Protein AF-A0A2M7XWS8-F1 (afdb_monomer)

Structure (mmCIF, N/CA/C/O backbone):
data_AF-A0A2M7XWS8-F1
#
_entry.id   AF-A0A2M7XWS8-F1
#
loop_
_atom_site.group_PDB
_atom_site.id
_atom_site.type_symbol
_atom_site.label_atom_id
_atom_site.label_alt_id
_atom_site.label_comp_id
_atom_site.label_asym_id
_atom_site.label_entity_id
_atom_site.label_seq_id
_atom_site.pdbx_PDB_ins_code
_atom_site.Cartn_x
_atom_site.Cartn_y
_atom_site.Cartn_z
_atom_site.occupancy
_atom_site.B_iso_or_equiv
_atom_site.auth_seq_id
_atom_site.auth_comp_id
_atom_site.auth_asym_id
_atom_site.auth_atom_id
_atom_site.pdbx_PDB_model_num
ATOM 1 N N . MET A 1 1 ? 3.647 1.485 -34.302 1.00 58.91 1 MET A N 1
ATOM 2 C CA . MET A 1 1 ? 2.354 0.771 -34.188 1.00 58.91 1 MET A CA 1
ATOM 3 C C . MET A 1 1 ? 2.331 -0.517 -35.013 1.00 58.91 1 MET A C 1
ATOM 5 O O . MET A 1 1 ? 1.977 -1.537 -34.442 1.00 58.91 1 MET A O 1
ATOM 9 N N . SER A 1 2 ? 2.734 -0.499 -36.296 1.00 68.50 2 SER A N 1
ATOM 10 C CA . SER A 1 2 ? 2.722 -1.684 -37.182 1.00 68.50 2 SER A CA 1
ATOM 11 C C . SER A 1 2 ? 3.516 -2.867 -36.623 1.00 68.50 2 SER A C 1
ATOM 13 O O . SER A 1 2 ? 2.930 -3.906 -36.372 1.00 68.50 2 SER A O 1
ATOM 15 N N . ILE A 1 3 ? 4.789 -2.663 -36.269 1.00 72.75 3 ILE A N 1
ATOM 16 C CA . ILE A 1 3 ? 5.678 -3.735 -35.779 1.00 72.75 3 ILE A CA 1
ATOM 17 C C . ILE A 1 3 ? 5.127 -4.429 -34.519 1.00 72.75 3 ILE A C 1
ATOM 19 O O . ILE A 1 3 ? 5.153 -5.647 -34.427 1.00 72.75 3 ILE A O 1
ATOM 23 N N . PHE A 1 4 ? 4.576 -3.673 -33.560 1.00 73.50 4 PHE A N 1
ATOM 24 C CA . PHE A 1 4 ? 4.000 -4.261 -32.343 1.00 73.50 4 PHE A CA 1
ATOM 25 C C . PHE A 1 4 ? 2.752 -5.098 -32.635 1.00 73.50 4 PHE A C 1
ATOM 27 O O . PHE A 1 4 ? 2.580 -6.152 -32.035 1.00 73.50 4 PHE A O 1
ATOM 34 N N . LEU A 1 5 ? 1.874 -4.630 -33.527 1.00 76.25 5 LEU A N 1
ATOM 35 C CA . LEU A 1 5 ? 0.687 -5.388 -33.921 1.00 76.25 5 LEU A CA 1
ATOM 36 C C . LEU A 1 5 ? 1.081 -6.645 -34.704 1.00 76.25 5 LEU A C 1
ATOM 38 O O . LEU A 1 5 ? 0.531 -7.713 -34.444 1.00 76.25 5 LEU A O 1
ATOM 42 N N . ASP A 1 6 ? 2.074 -6.530 -35.582 1.00 77.00 6 ASP A N 1
ATOM 43 C CA . ASP A 1 6 ? 2.619 -7.654 -36.339 1.00 77.00 6 ASP A CA 1
ATOM 44 C C . ASP A 1 6 ? 3.229 -8.705 -35.398 1.00 77.00 6 ASP A C 1
ATOM 46 O O . ASP A 1 6 ? 2.930 -9.890 -35.530 1.00 77.00 6 ASP A O 1
ATOM 50 N N . ASP A 1 7 ? 4.003 -8.285 -34.391 1.00 77.62 7 ASP A N 1
ATOM 51 C CA . ASP A 1 7 ? 4.572 -9.178 -33.377 1.00 77.62 7 ASP A CA 1
ATOM 52 C C . ASP A 1 7 ? 3.497 -9.764 -32.448 1.00 77.62 7 ASP A C 1
ATOM 54 O O . ASP A 1 7 ? 3.556 -10.951 -32.114 1.00 77.62 7 ASP A O 1
ATOM 58 N N . LEU A 1 8 ? 2.488 -8.972 -32.063 1.00 77.56 8 LEU A N 1
ATOM 59 C CA . LEU A 1 8 ? 1.379 -9.404 -31.209 1.00 77.56 8 LEU A CA 1
ATOM 60 C C . LEU A 1 8 ? 0.596 -10.540 -31.863 1.00 77.56 8 LEU A C 1
ATOM 62 O O . LEU A 1 8 ? 0.303 -11.514 -31.179 1.00 77.56 8 LEU A O 1
ATOM 66 N N . PHE A 1 9 ? 0.292 -10.438 -33.159 1.00 80.12 9 PHE A N 1
ATOM 67 C CA . PHE A 1 9 ? -0.414 -11.471 -33.926 1.00 80.12 9 PHE A CA 1
ATOM 68 C C . PHE A 1 9 ? 0.523 -12.467 -34.618 1.00 80.12 9 PHE A C 1
ATOM 70 O O . PHE A 1 9 ? 0.061 -13.349 -35.345 1.00 80.12 9 PHE A O 1
ATOM 77 N N . SER A 1 10 ? 1.835 -12.365 -34.390 1.00 78.12 10 SER A N 1
ATOM 78 C CA . SER A 1 10 ? 2.789 -13.292 -34.982 1.00 78.12 10 SER A CA 1
ATOM 79 C C . SER A 1 10 ? 2.623 -14.695 -34.396 1.00 78.12 10 SER A C 1
ATOM 81 O O . SER A 1 10 ? 2.538 -14.894 -33.182 1.00 78.12 10 SER A O 1
ATOM 83 N N . ASN A 1 11 ? 2.678 -15.698 -35.272 1.00 72.06 11 ASN A N 1
ATOM 84 C CA . ASN A 1 11 ? 2.790 -17.105 -34.879 1.00 72.06 11 ASN A CA 1
ATOM 85 C C . ASN A 1 11 ? 4.250 -17.515 -34.604 1.00 72.06 11 ASN A C 1
ATOM 87 O O . ASN A 1 11 ? 4.555 -18.705 -34.541 1.00 72.06 11 ASN A O 1
ATOM 91 N N . LYS A 1 12 ? 5.177 -16.550 -34.482 1.00 66.12 12 LYS A N 1
ATOM 92 C CA . LYS A 1 12 ? 6.593 -16.825 -34.217 1.00 66.12 12 LYS A CA 1
ATOM 93 C C . LYS A 1 12 ? 6.749 -17.322 -32.781 1.00 66.12 12 LYS A C 1
ATOM 95 O O . LYS A 1 12 ? 6.804 -16.542 -31.834 1.00 66.12 12 LYS A O 1
ATOM 100 N N . GLN A 1 13 ? 6.833 -18.638 -32.632 1.00 60.00 13 GLN A N 1
ATOM 101 C CA . GLN A 1 13 ? 7.360 -19.281 -31.438 1.00 60.00 13 GLN A CA 1
ATOM 102 C C . GLN A 1 13 ? 8.750 -19.801 -31.760 1.00 60.00 13 GLN A C 1
ATOM 104 O O . GLN A 1 13 ? 8.897 -20.762 -32.512 1.00 60.00 13 GLN A O 1
ATOM 109 N N . ASP A 1 14 ? 9.769 -19.172 -31.187 1.00 60.19 14 ASP A N 1
ATOM 110 C CA . ASP A 1 14 ? 11.074 -19.806 -31.128 1.00 60.19 14 ASP A CA 1
ATOM 111 C C . ASP A 1 14 ? 11.076 -20.708 -29.885 1.00 60.19 14 ASP A C 1
ATOM 113 O O . ASP A 1 14 ? 11.032 -20.228 -28.752 1.00 60.19 14 ASP A O 1
ATOM 117 N N . ASN A 1 15 ? 11.036 -22.030 -30.084 1.00 56.19 15 ASN A N 1
ATOM 118 C CA . ASN A 1 15 ? 11.034 -23.018 -28.991 1.00 56.19 15 ASN A CA 1
ATOM 119 C C . ASN A 1 15 ? 12.403 -23.145 -28.306 1.00 56.19 15 ASN A C 1
ATOM 121 O O . ASN A 1 15 ? 12.572 -23.948 -27.382 1.00 56.19 15 ASN A O 1
ATOM 125 N N . ASN A 1 16 ? 13.382 -22.360 -28.754 1.00 60.38 16 ASN A N 1
ATOM 126 C CA . ASN A 1 16 ? 14.692 -22.270 -28.148 1.00 60.38 16 ASN A CA 1
ATOM 127 C C . ASN A 1 16 ? 14.566 -21.692 -26.737 1.00 60.38 16 ASN A C 1
ATOM 129 O O . ASN A 1 16 ? 14.449 -20.485 -26.526 1.00 60.38 16 ASN A O 1
ATOM 133 N N . LYS A 1 17 ? 14.610 -22.583 -25.742 1.00 59.81 17 LYS A N 1
ATOM 134 C CA . LYS A 1 17 ? 14.828 -22.194 -24.352 1.00 59.81 17 LYS A CA 1
ATOM 135 C C . LYS A 1 17 ? 16.220 -21.587 -24.261 1.00 59.81 17 LYS A C 1
ATOM 137 O O . LYS A 1 17 ? 17.220 -22.298 -24.247 1.00 59.81 17 LYS A O 1
ATOM 142 N N . ILE A 1 18 ? 16.279 -20.265 -24.205 1.00 65.88 18 ILE A N 1
ATOM 143 C CA . ILE A 1 18 ? 17.510 -19.569 -23.864 1.00 65.88 18 ILE A CA 1
ATOM 144 C C . ILE A 1 18 ? 17.719 -19.810 -22.370 1.00 65.88 18 ILE A C 1
ATOM 146 O O . ILE A 1 18 ? 16.944 -19.317 -21.549 1.00 65.88 18 ILE A O 1
ATOM 150 N N . ASN A 1 19 ? 18.739 -20.595 -22.015 1.00 56.56 19 ASN A N 1
ATOM 151 C CA . ASN A 1 19 ? 19.192 -20.702 -20.632 1.00 56.56 19 ASN A CA 1
ATOM 152 C C . ASN A 1 19 ? 19.779 -19.349 -20.223 1.00 56.56 19 ASN A C 1
ATOM 154 O O . ASN A 1 19 ? 20.973 -19.096 -20.364 1.00 56.56 19 ASN A O 1
ATOM 158 N N . PHE A 1 20 ? 18.921 -18.458 -19.736 1.00 56.28 20 PHE A N 1
ATOM 159 C CA . PHE A 1 20 ? 19.375 -17.321 -18.962 1.00 56.28 20 PHE A CA 1
ATOM 160 C C . PHE A 1 20 ? 19.862 -17.861 -17.621 1.00 56.28 20 PHE A C 1
ATOM 162 O O . PHE A 1 20 ? 19.106 -18.502 -16.893 1.00 56.28 20 PHE A O 1
ATOM 169 N N . ASN A 1 21 ? 21.133 -17.629 -17.306 1.00 51.34 21 ASN A N 1
ATOM 170 C CA . ASN A 1 21 ? 21.695 -17.993 -16.014 1.00 51.34 21 ASN A CA 1
ATOM 171 C C . ASN A 1 21 ? 21.191 -16.970 -14.974 1.00 51.34 21 ASN A C 1
ATOM 173 O O . ASN A 1 21 ? 21.806 -15.925 -14.769 1.00 51.34 21 ASN A O 1
ATOM 177 N N . ILE A 1 22 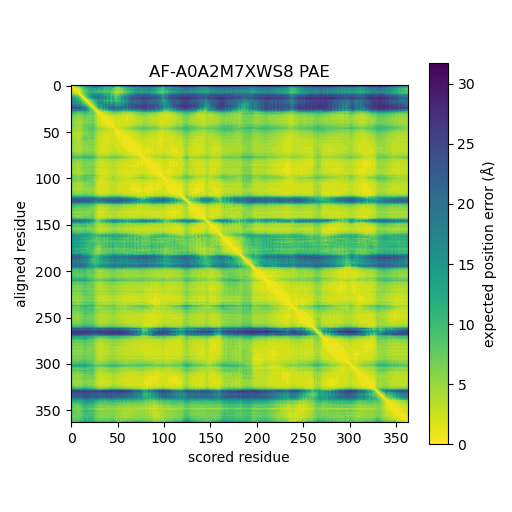? 19.998 -17.204 -14.411 1.00 56.47 22 ILE A N 1
ATOM 178 C CA . ILE A 1 22 ? 19.321 -16.285 -13.466 1.00 56.47 22 ILE A CA 1
ATOM 179 C C . ILE A 1 22 ? 19.790 -16.529 -12.020 1.00 56.47 22 ILE A C 1
ATOM 181 O O . ILE A 1 22 ? 19.449 -15.752 -11.128 1.00 56.47 22 ILE A O 1
ATOM 185 N N . ASP A 1 23 ? 20.628 -17.544 -11.789 1.00 49.91 23 ASP A N 1
ATOM 186 C CA . ASP A 1 23 ? 21.082 -18.016 -10.470 1.00 49.91 23 ASP A CA 1
ATOM 187 C C . ASP A 1 23 ? 21.679 -16.916 -9.569 1.00 49.91 23 ASP A C 1
ATOM 189 O O . ASP A 1 23 ? 21.706 -17.057 -8.348 1.00 49.91 23 ASP A O 1
ATOM 193 N N . HIS A 1 24 ? 22.090 -15.782 -10.145 1.00 49.69 24 HIS A N 1
ATOM 194 C CA . HIS A 1 24 ? 22.703 -14.661 -9.428 1.00 49.69 24 HIS A CA 1
ATOM 195 C C . HIS A 1 24 ? 21.865 -13.372 -9.368 1.00 49.69 24 HIS A C 1
ATOM 197 O O . HIS A 1 24 ? 22.284 -12.415 -8.715 1.00 49.69 24 HIS A O 1
ATOM 203 N N . LEU A 1 25 ? 20.708 -13.298 -10.040 1.00 49.09 25 LEU A N 1
ATOM 204 C CA . LEU A 1 25 ? 20.054 -12.005 -10.296 1.00 49.09 25 LEU A CA 1
ATOM 205 C C . LEU A 1 25 ? 19.005 -11.59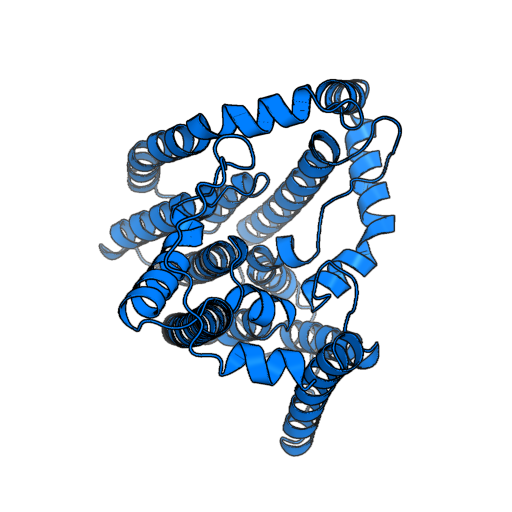7 -9.258 1.00 49.09 25 LEU A C 1
ATOM 207 O O . LEU A 1 25 ? 18.871 -10.400 -9.019 1.00 49.09 25 LEU A O 1
ATOM 211 N N . CYS A 1 26 ? 18.270 -12.529 -8.640 1.00 53.56 26 CYS A N 1
ATOM 212 C CA . CYS A 1 26 ? 17.332 -12.227 -7.547 1.00 53.56 26 CYS A CA 1
ATOM 213 C C . CYS A 1 26 ? 16.687 -13.499 -6.979 1.00 53.56 26 CYS A C 1
ATOM 215 O O . CYS A 1 26 ? 16.170 -14.323 -7.730 1.00 53.56 26 CYS A O 1
ATOM 217 N N . SER A 1 27 ? 16.565 -13.599 -5.651 1.00 61.44 27 SER A N 1
ATOM 218 C CA . SER A 1 27 ? 15.664 -14.591 -5.043 1.00 61.44 27 SER A CA 1
ATOM 219 C C . SER A 1 27 ? 14.197 -14.249 -5.383 1.00 61.44 27 SER A C 1
ATOM 221 O O . SER A 1 27 ? 13.730 -13.147 -5.095 1.00 61.44 27 SER A O 1
ATOM 223 N N . PHE A 1 28 ? 13.438 -15.133 -6.033 1.00 65.00 28 PHE A N 1
ATOM 224 C CA . PHE A 1 28 ? 12.015 -14.881 -6.308 1.00 65.00 28 PHE A CA 1
ATOM 225 C C . PHE A 1 28 ? 11.146 -15.490 -5.196 1.00 65.00 28 PHE A C 1
ATOM 227 O O . PHE A 1 28 ? 11.243 -16.694 -4.950 1.00 65.00 28 PHE A O 1
ATOM 234 N N . PRO A 1 29 ? 10.272 -14.717 -4.516 1.00 75.75 29 PRO A N 1
ATOM 235 C CA . PRO A 1 29 ? 9.332 -15.293 -3.561 1.00 75.75 29 PRO A CA 1
ATOM 236 C C . PRO A 1 29 ? 8.320 -16.156 -4.310 1.00 75.75 29 PRO A C 1
ATOM 238 O O . PRO A 1 29 ? 7.399 -15.637 -4.941 1.00 75.75 29 PRO A O 1
ATOM 241 N N . ILE A 1 30 ? 8.477 -17.476 -4.209 1.00 80.69 30 ILE A N 1
ATOM 242 C CA . ILE A 1 30 ? 7.625 -18.465 -4.887 1.00 80.69 30 ILE A CA 1
ATOM 243 C C . ILE A 1 30 ? 6.143 -18.168 -4.631 1.00 80.69 30 ILE A C 1
ATOM 245 O O . ILE A 1 30 ? 5.347 -18.126 -5.564 1.00 80.69 30 ILE A O 1
ATOM 249 N N . VAL A 1 31 ? 5.786 -17.867 -3.377 1.00 82.75 31 VAL A N 1
ATOM 250 C CA . VAL A 1 31 ? 4.407 -17.555 -2.963 1.00 82.75 31 VAL A CA 1
ATOM 251 C C . VAL A 1 31 ? 3.816 -16.391 -3.762 1.00 82.75 31 VAL A C 1
ATOM 253 O O . VAL A 1 31 ? 2.649 -16.442 -4.142 1.00 82.75 31 VAL A O 1
ATOM 256 N N . SER A 1 32 ? 4.604 -15.350 -4.043 1.00 86.88 32 SER A N 1
ATOM 257 C CA . SER A 1 32 ? 4.097 -14.137 -4.689 1.00 86.88 32 SER A CA 1
ATOM 258 C C . SER A 1 32 ? 3.973 -14.246 -6.207 1.00 86.88 32 SER A C 1
ATOM 260 O O . SER A 1 32 ? 3.270 -13.427 -6.796 1.00 86.88 32 SER A O 1
ATOM 262 N N . TYR A 1 33 ? 4.649 -15.225 -6.817 1.00 88.81 33 TYR A N 1
ATOM 263 C CA . TYR A 1 33 ? 4.640 -15.466 -8.263 1.00 88.81 33 TYR A CA 1
ATOM 264 C C . TYR A 1 33 ? 3.843 -16.709 -8.676 1.00 88.81 33 TYR A C 1
ATOM 266 O O . TYR A 1 33 ? 3.663 -16.941 -9.868 1.00 88.81 33 TYR A O 1
ATOM 274 N N . LEU A 1 34 ? 3.352 -17.512 -7.726 1.00 90.12 34 LEU A N 1
ATOM 275 C CA . LEU A 1 34 ? 2.661 -18.770 -8.020 1.00 90.12 34 LEU A CA 1
ATOM 276 C C . LEU A 1 34 ? 1.421 -18.584 -8.920 1.00 90.12 34 LEU A C 1
ATOM 278 O O . LEU A 1 34 ? 1.317 -19.310 -9.912 1.00 90.12 34 LEU A O 1
ATOM 282 N N . PRO A 1 35 ? 0.509 -17.618 -8.677 1.00 92.31 35 PRO A N 1
ATOM 283 C CA . PRO A 1 35 ? -0.640 -17.428 -9.567 1.00 92.31 35 PRO A CA 1
ATOM 284 C C . PRO A 1 35 ? -0.242 -16.937 -10.969 1.00 92.31 35 PRO A C 1
ATOM 286 O O . PRO A 1 35 ? -0.838 -17.348 -11.962 1.00 92.31 35 PRO A O 1
ATOM 289 N N . GLN A 1 36 ? 0.799 -16.109 -11.066 1.00 91.94 36 GLN A N 1
ATOM 290 C CA . GLN A 1 36 ? 1.351 -15.636 -12.333 1.00 91.94 36 GLN A CA 1
ATOM 291 C C . GLN A 1 36 ? 2.011 -16.781 -13.111 1.00 91.94 36 GLN A C 1
ATOM 293 O O . GLN A 1 36 ? 1.829 -16.888 -14.321 1.00 91.94 36 GLN A O 1
ATOM 298 N N . ALA A 1 37 ? 2.747 -17.658 -12.423 1.00 91.38 37 ALA A N 1
ATOM 299 C CA . ALA A 1 37 ? 3.361 -18.841 -13.013 1.00 91.38 37 ALA A CA 1
ATOM 300 C C . ALA A 1 37 ? 2.296 -19.788 -13.575 1.00 91.38 37 ALA A C 1
ATOM 302 O O . ALA A 1 37 ? 2.450 -20.275 -14.689 1.00 91.38 37 ALA A O 1
ATOM 303 N N . PHE A 1 38 ? 1.182 -19.977 -12.858 1.00 92.88 38 PHE A N 1
ATOM 304 C CA . PHE A 1 38 ? 0.034 -20.730 -13.368 1.00 92.88 38 PHE A CA 1
ATOM 305 C C . PHE A 1 38 ? -0.559 -20.102 -14.640 1.00 92.88 38 PHE A C 1
ATOM 307 O O . PHE A 1 38 ? -0.861 -20.804 -15.601 1.00 92.88 38 PHE A O 1
ATOM 314 N N . ALA A 1 39 ? -0.689 -18.774 -14.696 1.00 93.44 39 ALA A N 1
ATOM 315 C CA . ALA A 1 39 ? -1.157 -18.112 -15.913 1.00 93.44 39 ALA A CA 1
ATOM 316 C C . ALA A 1 39 ? -0.201 -18.344 -17.099 1.00 93.44 39 ALA A C 1
ATOM 318 O O . ALA A 1 39 ? -0.644 -18.604 -18.217 1.00 93.44 39 ALA A O 1
ATOM 319 N N . LEU A 1 40 ? 1.112 -18.305 -16.854 1.00 91.81 40 LEU A N 1
ATOM 320 C CA . LEU A 1 40 ? 2.127 -18.551 -17.880 1.00 91.81 40 LEU A CA 1
ATOM 321 C C . LEU A 1 40 ? 2.172 -20.014 -18.337 1.00 91.81 40 LEU A C 1
ATOM 323 O O . LEU A 1 40 ? 2.399 -20.259 -19.520 1.00 91.81 40 LEU A O 1
ATOM 327 N N . THR A 1 41 ? 1.926 -20.988 -17.456 1.00 91.38 41 THR A N 1
ATOM 328 C CA . THR A 1 41 ? 1.834 -22.398 -17.867 1.00 91.38 41 THR A CA 1
ATOM 329 C C . THR A 1 41 ? 0.598 -22.657 -18.725 1.00 91.38 41 THR A C 1
ATOM 331 O O . THR A 1 41 ? 0.679 -23.376 -19.715 1.00 91.38 41 THR A O 1
ATOM 334 N N . VAL A 1 42 ? -0.540 -22.031 -18.415 1.00 93.12 42 VAL A N 1
ATOM 335 C CA . VAL A 1 42 ? -1.738 -22.106 -19.271 1.00 93.12 42 VAL A CA 1
ATOM 336 C C . VAL A 1 42 ? -1.479 -21.463 -20.640 1.00 93.12 42 VAL A C 1
ATOM 338 O O . VAL A 1 42 ? -1.854 -22.029 -21.672 1.00 93.12 42 VAL A O 1
ATOM 341 N N . ALA A 1 43 ? -0.797 -20.314 -20.668 1.00 91.12 43 ALA A N 1
ATOM 342 C CA . ALA A 1 43 ? -0.420 -19.641 -21.910 1.00 91.12 43 ALA A CA 1
ATOM 343 C C . ALA A 1 43 ? 0.540 -20.486 -22.765 1.00 91.12 43 ALA A C 1
ATOM 345 O O . ALA A 1 43 ? 0.372 -20.561 -23.984 1.00 91.12 43 ALA A O 1
ATOM 346 N N . SER A 1 44 ? 1.505 -21.165 -22.133 1.00 87.00 44 SER A N 1
ATOM 347 C CA . SER A 1 44 ? 2.473 -22.009 -22.837 1.00 87.00 44 SER A CA 1
ATOM 348 C C . SER A 1 44 ? 1.837 -23.274 -23.418 1.00 87.00 44 SER A C 1
ATOM 350 O O . SER A 1 44 ? 2.117 -23.613 -24.566 1.00 87.00 44 SER A O 1
ATOM 352 N N . ILE A 1 45 ? 0.916 -23.921 -22.690 1.00 90.62 45 ILE A N 1
ATOM 353 C CA . ILE A 1 45 ? 0.116 -25.050 -23.203 1.00 90.62 45 ILE A CA 1
ATOM 354 C C . ILE A 1 45 ? -0.720 -24.614 -24.413 1.00 90.62 45 ILE A C 1
ATOM 356 O O . ILE A 1 45 ? -0.814 -25.341 -25.400 1.00 90.62 45 ILE A O 1
ATOM 360 N N . SER A 1 46 ? -1.273 -23.400 -24.364 1.00 88.75 46 SER A N 1
ATOM 361 C CA . SER A 1 46 ? -2.067 -22.812 -25.452 1.00 88.75 46 SER A CA 1
ATOM 362 C C . SER A 1 46 ? -1.222 -22.310 -26.631 1.00 88.75 46 SER A C 1
ATOM 364 O O . SER A 1 46 ? -1.774 -21.762 -27.580 1.00 88.75 46 SER A O 1
ATOM 366 N N . LYS A 1 47 ? 0.108 -22.485 -26.581 1.00 86.56 47 LYS A N 1
ATOM 367 C CA . LYS A 1 47 ? 1.067 -22.041 -27.603 1.00 86.56 47 LYS A CA 1
ATOM 368 C C . LYS A 1 47 ? 0.935 -20.556 -27.972 1.00 86.56 47 LYS A C 1
ATOM 370 O O . LYS A 1 47 ? 1.109 -20.174 -29.127 1.00 86.56 47 LYS A O 1
ATOM 375 N N . LEU A 1 48 ? 0.655 -19.706 -26.985 1.00 86.88 48 LEU A N 1
ATOM 376 C CA . LEU A 1 48 ? 0.676 -18.260 -27.189 1.00 86.88 48 LEU A CA 1
ATOM 377 C C . LEU A 1 48 ? 2.119 -17.780 -27.410 1.00 86.88 48 LEU A C 1
ATOM 379 O O . LEU A 1 48 ? 3.067 -18.335 -26.846 1.00 86.88 48 LEU A O 1
ATOM 383 N N . ASN A 1 49 ? 2.305 -16.735 -28.220 1.00 86.81 49 ASN A N 1
ATOM 384 C CA . ASN A 1 49 ? 3.607 -16.072 -28.325 1.00 86.81 49 ASN A CA 1
ATOM 385 C C . ASN A 1 49 ? 3.952 -15.344 -26.996 1.00 86.81 49 ASN A C 1
ATOM 387 O O . ASN A 1 49 ? 3.073 -15.161 -26.140 1.00 86.81 49 ASN A O 1
ATOM 391 N N . PRO A 1 50 ? 5.214 -14.936 -26.762 1.00 85.81 50 PRO A N 1
ATOM 392 C CA . PRO A 1 50 ? 5.617 -14.326 -25.489 1.00 85.81 50 PRO A CA 1
ATOM 393 C C . PRO A 1 50 ? 4.842 -13.048 -25.127 1.00 85.81 50 PRO A C 1
ATOM 395 O O . PRO A 1 50 ? 4.501 -12.839 -23.961 1.00 85.81 50 PRO A O 1
ATOM 398 N N . ILE A 1 51 ? 4.512 -12.216 -26.121 1.00 88.00 51 ILE A N 1
ATOM 399 C CA . ILE A 1 51 ? 3.775 -10.960 -25.923 1.00 88.00 51 ILE A CA 1
ATOM 400 C C . ILE A 1 51 ? 2.335 -11.260 -25.488 1.00 88.00 51 ILE A C 1
ATOM 402 O O . ILE A 1 51 ? 1.874 -10.747 -24.467 1.00 88.00 51 ILE A O 1
ATOM 406 N N . MET A 1 52 ? 1.639 -12.145 -26.204 1.00 89.12 52 MET A N 1
ATOM 407 C CA . MET A 1 52 ? 0.301 -12.612 -25.840 1.00 89.12 52 MET A CA 1
ATOM 408 C C . MET A 1 52 ? 0.295 -13.286 -24.468 1.00 89.12 52 MET A C 1
ATOM 410 O O . MET A 1 52 ? -0.619 -13.047 -23.686 1.00 89.12 52 MET A O 1
ATOM 414 N N . SER A 1 53 ? 1.323 -14.073 -24.138 1.00 90.94 53 SER A N 1
ATOM 415 C CA . SER A 1 53 ? 1.457 -14.721 -22.825 1.00 90.94 53 SER A CA 1
ATOM 416 C C . SER A 1 53 ? 1.545 -13.699 -21.687 1.00 90.94 53 SER A C 1
ATOM 418 O O . SER A 1 53 ? 0.909 -13.870 -20.644 1.00 90.94 53 SER A O 1
ATOM 420 N N . LEU A 1 54 ? 2.273 -12.596 -21.900 1.00 90.44 54 LEU A N 1
ATOM 421 C CA . LEU A 1 54 ? 2.321 -11.476 -20.960 1.00 90.44 54 LEU A CA 1
ATOM 422 C C . LEU A 1 54 ? 0.946 -10.803 -20.816 1.00 90.44 54 LEU A C 1
ATOM 424 O O . LEU A 1 54 ? 0.447 -10.644 -19.703 1.00 90.44 54 LEU A O 1
ATOM 428 N N . TYR A 1 55 ? 0.279 -10.421 -21.904 1.00 91.50 55 TYR A N 1
ATOM 429 C CA . TYR A 1 55 ? -1.043 -9.789 -21.780 1.00 91.50 55 TYR A CA 1
ATOM 430 C C . TYR A 1 55 ? -2.090 -10.732 -21.175 1.00 91.50 55 TYR A C 1
ATOM 432 O O . TYR A 1 55 ? -2.872 -10.302 -20.324 1.00 91.50 55 TYR A O 1
ATOM 440 N N . PHE A 1 56 ? -2.053 -12.019 -21.528 1.00 93.44 56 PHE A N 1
ATOM 441 C CA . PHE A 1 56 ? -2.904 -13.052 -20.944 1.00 93.44 56 PHE A CA 1
ATOM 442 C C . PHE A 1 56 ? -2.718 -13.138 -19.431 1.00 93.44 56 PHE A C 1
ATOM 444 O O . PHE A 1 56 ? -3.698 -13.075 -18.693 1.00 93.44 56 PHE A O 1
ATOM 451 N N . GLY A 1 57 ? -1.476 -13.219 -18.946 1.00 94.38 57 GLY A N 1
ATOM 452 C CA . GLY A 1 57 ? -1.239 -13.286 -17.508 1.00 94.38 57 GLY A CA 1
ATOM 453 C C . GLY A 1 57 ? -1.668 -12.018 -16.770 1.00 94.38 57 GLY A C 1
ATOM 454 O O . GLY A 1 57 ? -2.265 -12.115 -15.701 1.00 94.38 57 GLY A O 1
ATOM 455 N N . ARG A 1 58 ? -1.480 -10.828 -17.355 1.00 94.38 58 ARG A N 1
ATOM 456 C CA . ARG A 1 58 ? -1.981 -9.568 -16.771 1.00 94.38 58 ARG A CA 1
ATOM 457 C C . ARG A 1 58 ? -3.508 -9.543 -16.670 1.00 94.38 58 ARG A C 1
ATOM 459 O O . ARG A 1 58 ? -4.047 -9.169 -15.627 1.00 94.38 58 ARG A O 1
ATOM 466 N N . LEU A 1 59 ? -4.203 -9.978 -17.724 1.00 94.81 59 LEU A N 1
ATOM 467 C CA . LEU A 1 59 ? -5.663 -10.104 -17.738 1.00 94.81 59 LEU A CA 1
ATOM 468 C C . LEU A 1 59 ? -6.147 -11.142 -16.721 1.00 94.81 59 LEU A C 1
ATOM 470 O O . LEU A 1 59 ? -7.055 -10.852 -15.943 1.00 94.81 59 LEU A O 1
ATOM 474 N N . PHE A 1 60 ? -5.509 -12.313 -16.675 1.00 95.81 60 PHE A N 1
ATOM 475 C CA . PHE A 1 60 ? -5.805 -13.364 -15.704 1.00 95.81 60 PHE A CA 1
ATOM 476 C C . PHE A 1 60 ? -5.690 -12.845 -14.268 1.00 95.81 60 PHE A C 1
ATOM 478 O O . PHE A 1 60 ? -6.620 -13.018 -13.481 1.00 95.81 60 PHE A O 1
ATOM 485 N N . MET A 1 61 ? -4.599 -12.148 -13.934 1.00 96.56 61 MET A N 1
ATOM 486 C CA . MET A 1 61 ? -4.405 -11.582 -12.595 1.00 96.56 61 MET A CA 1
ATOM 487 C C . MET A 1 61 ? -5.422 -10.478 -12.282 1.00 96.56 61 MET A C 1
ATOM 489 O O . MET A 1 61 ? -5.926 -10.417 -11.161 1.00 96.56 61 MET A O 1
ATOM 493 N N . GLY A 1 62 ? -5.804 -9.661 -13.269 1.00 95.88 62 GLY A N 1
ATOM 494 C CA . GLY A 1 62 ? -6.885 -8.683 -13.125 1.00 95.88 62 GLY A CA 1
ATOM 495 C C . GLY A 1 62 ? -8.239 -9.330 -12.804 1.00 95.88 62 GLY A C 1
ATOM 496 O O . GLY A 1 62 ? -8.917 -8.914 -11.863 1.00 95.88 62 GLY A O 1
ATOM 497 N N . ILE A 1 63 ? -8.611 -10.387 -13.533 1.00 96.56 63 ILE A N 1
ATOM 498 C CA . ILE A 1 63 ? -9.857 -11.143 -13.321 1.00 96.56 63 ILE A CA 1
ATOM 499 C C . ILE A 1 63 ? -9.839 -11.850 -11.960 1.00 96.56 63 ILE A C 1
ATOM 501 O O . ILE A 1 63 ? -10.802 -11.763 -11.193 1.00 96.56 63 ILE A O 1
ATOM 505 N N . LEU A 1 64 ? -8.730 -12.515 -11.631 1.00 96.56 64 LEU A N 1
ATOM 506 C CA . LEU A 1 64 ? -8.533 -13.176 -10.345 1.00 96.56 64 LEU A CA 1
ATOM 507 C C . LEU A 1 64 ? -8.643 -12.170 -9.195 1.00 96.56 64 LEU A C 1
ATOM 509 O O . LEU A 1 64 ? -9.360 -12.420 -8.226 1.00 96.56 64 LEU A O 1
ATOM 513 N N . GLY A 1 65 ? -8.000 -11.010 -9.330 1.00 97.00 65 GLY A N 1
ATOM 514 C CA . GLY A 1 65 ? -8.088 -9.904 -8.384 1.00 97.00 65 GLY A CA 1
ATOM 515 C C . GLY A 1 65 ? -9.513 -9.376 -8.215 1.00 97.00 65 GLY A C 1
ATOM 516 O O . GLY A 1 65 ? -9.952 -9.147 -7.090 1.00 97.00 65 GLY A O 1
ATOM 517 N N . TYR A 1 66 ? -10.277 -9.247 -9.299 1.00 96.88 66 TYR A N 1
ATOM 518 C CA . TYR A 1 66 ? -11.678 -8.830 -9.242 1.00 96.88 66 TYR A CA 1
ATOM 519 C C . TYR A 1 66 ? -12.554 -9.822 -8.457 1.00 96.88 66 TYR A C 1
ATOM 521 O O . TYR A 1 66 ? -13.246 -9.425 -7.515 1.00 96.88 66 TYR A O 1
ATOM 529 N N . PHE A 1 67 ? -12.492 -11.120 -8.775 1.00 97.94 67 PHE A N 1
ATOM 530 C CA . PHE A 1 67 ? -13.274 -12.137 -8.057 1.00 97.94 67 PHE A CA 1
ATOM 531 C C . PHE A 1 67 ? -12.841 -12.288 -6.595 1.00 97.94 67 PHE A C 1
ATOM 533 O O . PHE A 1 67 ? -13.688 -12.415 -5.705 1.00 97.94 67 PHE A O 1
ATOM 540 N N . TRP A 1 68 ? -11.536 -12.220 -6.326 1.00 97.69 68 TRP A N 1
ATOM 541 C CA . TRP A 1 68 ? -11.000 -12.197 -4.967 1.00 97.69 68 TRP A CA 1
ATOM 542 C C . TRP A 1 68 ? -11.518 -10.983 -4.174 1.00 97.69 68 TRP A C 1
ATOM 544 O O . TRP A 1 68 ? -11.971 -11.138 -3.035 1.00 97.69 68 TRP A O 1
ATOM 554 N N . PHE A 1 69 ? -11.549 -9.791 -4.776 1.00 98.25 69 PHE A N 1
ATOM 555 C CA . PHE A 1 69 ? -12.113 -8.600 -4.144 1.00 98.25 69 PHE A CA 1
ATOM 556 C C . PHE A 1 69 ? -13.609 -8.757 -3.858 1.00 98.25 69 PHE A C 1
ATOM 558 O O . PHE A 1 69 ? -14.041 -8.467 -2.743 1.00 98.25 69 PHE A O 1
ATOM 565 N N . LEU A 1 70 ? -14.401 -9.266 -4.809 1.00 97.94 70 LEU A N 1
ATOM 566 C CA . LEU A 1 70 ? -15.830 -9.528 -4.594 1.00 97.94 70 LEU A CA 1
ATOM 567 C C . LEU A 1 70 ? -16.065 -10.496 -3.429 1.00 97.94 70 LEU A C 1
ATOM 569 O O . LEU A 1 70 ? -16.968 -10.285 -2.612 1.00 97.94 70 LEU A O 1
ATOM 573 N N . TYR A 1 71 ? -15.230 -11.532 -3.315 1.00 97.81 71 TYR A N 1
ATOM 574 C CA . TYR A 1 71 ? -15.267 -12.456 -2.187 1.00 97.81 71 TYR A CA 1
ATOM 575 C C . TYR A 1 71 ? -15.031 -11.730 -0.852 1.00 97.81 71 TYR A C 1
ATOM 577 O O . TYR A 1 71 ? -15.838 -11.872 0.074 1.00 97.81 71 TYR A O 1
ATOM 585 N N . LEU A 1 72 ? -13.989 -10.895 -0.754 1.00 97.69 72 LEU A N 1
ATOM 586 C CA . LEU A 1 72 ? -13.729 -10.100 0.451 1.00 97.69 72 LEU A CA 1
ATOM 587 C C . LEU A 1 72 ? -14.846 -9.093 0.740 1.00 97.69 72 LEU A C 1
ATOM 589 O O . LEU A 1 72 ? -15.287 -8.972 1.882 1.00 97.69 72 LEU A O 1
ATOM 593 N N . TYR A 1 73 ? -15.359 -8.422 -0.288 1.00 96.44 73 TYR A N 1
ATOM 594 C CA . TYR A 1 73 ? -16.440 -7.448 -0.183 1.00 96.44 73 TYR A CA 1
ATOM 595 C C . TYR A 1 73 ? -17.750 -8.074 0.319 1.00 96.44 73 TYR A C 1
ATOM 597 O O . TYR A 1 73 ? -18.535 -7.426 1.020 1.00 96.44 73 TYR A O 1
ATOM 605 N N . LYS A 1 74 ? -17.997 -9.350 -0.002 1.00 95.75 74 LYS A N 1
ATOM 606 C CA . LYS A 1 74 ? -19.127 -10.121 0.537 1.00 95.75 74 LYS A CA 1
ATOM 607 C C . LYS A 1 74 ? -18.909 -10.523 1.998 1.00 95.75 74 LYS A C 1
ATOM 609 O O . LYS A 1 74 ? -19.872 -10.540 2.760 1.00 95.75 74 LYS A O 1
ATOM 614 N N . LYS A 1 75 ? -17.673 -10.859 2.385 1.00 92.62 75 LYS A N 1
ATOM 615 C CA . LYS A 1 75 ? -17.328 -11.331 3.739 1.00 92.62 75 LYS A CA 1
ATOM 616 C C . LYS A 1 75 ? -17.179 -10.208 4.763 1.00 92.62 75 LYS A C 1
ATOM 618 O O . LYS A 1 75 ? -17.485 -10.420 5.934 1.00 92.62 75 LYS A O 1
ATOM 623 N N . ILE A 1 76 ? -16.710 -9.036 4.346 1.00 92.00 76 ILE A N 1
ATOM 624 C CA . ILE A 1 76 ? -16.471 -7.915 5.250 1.00 92.00 76 ILE A CA 1
ATOM 625 C C . ILE A 1 76 ? -17.794 -7.325 5.759 1.00 92.00 76 ILE A C 1
ATOM 627 O O . ILE A 1 76 ? -18.787 -7.223 5.029 1.00 92.00 76 ILE A O 1
ATOM 631 N N . ALA A 1 77 ? -17.817 -6.904 7.025 1.00 87.69 77 ALA A N 1
ATOM 632 C CA . ALA A 1 77 ? -18.984 -6.237 7.589 1.00 87.69 77 ALA A CA 1
ATOM 633 C C . ALA A 1 77 ? -19.334 -4.979 6.773 1.00 87.69 77 ALA A C 1
ATOM 635 O O . ALA A 1 77 ? -18.440 -4.236 6.365 1.00 87.69 77 ALA A O 1
ATOM 636 N N . LYS A 1 78 ? -20.639 -4.710 6.584 1.00 86.38 78 LYS A N 1
ATOM 637 C CA . LYS A 1 78 ? -21.179 -3.569 5.800 1.00 86.38 78 LYS A CA 1
ATOM 638 C C . LYS A 1 78 ? -20.457 -2.248 6.099 1.00 86.38 78 LYS A C 1
ATOM 640 O O . LYS A 1 78 ? -20.147 -1.473 5.207 1.00 86.38 78 LYS A O 1
ATOM 645 N N . ASN A 1 79 ? -20.142 -2.085 7.369 1.00 83.06 79 ASN A N 1
ATOM 646 C CA . ASN A 1 79 ? -19.443 -0.986 8.004 1.00 83.06 79 ASN A CA 1
ATOM 647 C C . ASN A 1 79 ? -18.043 -0.674 7.453 1.00 83.06 79 ASN A C 1
ATOM 649 O O . ASN A 1 79 ? -17.661 0.487 7.442 1.00 83.06 79 ASN A O 1
ATOM 653 N N . PHE A 1 80 ? -17.298 -1.672 6.979 1.00 88.81 80 PHE A N 1
ATOM 654 C CA . PHE A 1 80 ? -15.929 -1.502 6.476 1.00 88.81 80 PHE A CA 1
ATOM 655 C C . PHE A 1 80 ? -15.836 -1.644 4.949 1.00 88.81 80 PHE A C 1
ATOM 657 O O . PHE A 1 80 ? -14.750 -1.534 4.382 1.00 88.81 80 PHE A O 1
ATOM 664 N N . LYS A 1 81 ? -16.968 -1.861 4.262 1.00 91.38 81 LYS A N 1
ATOM 665 C CA . LYS A 1 81 ? -17.015 -2.046 2.803 1.00 91.38 81 LYS A CA 1
ATOM 666 C C . LYS A 1 81 ? -16.445 -0.859 2.036 1.00 91.38 81 LYS A C 1
ATOM 668 O O . LYS A 1 81 ? -15.759 -1.074 1.046 1.00 91.38 81 LYS A O 1
ATOM 673 N N . LEU A 1 82 ? -16.704 0.368 2.495 1.00 90.75 82 LEU A N 1
ATOM 674 C CA . LEU A 1 82 ? -16.170 1.575 1.859 1.00 90.75 82 LEU A CA 1
ATOM 675 C C . LEU A 1 82 ? -14.651 1.686 2.005 1.00 90.75 82 LEU A C 1
ATOM 677 O O . LEU A 1 82 ? -13.997 2.075 1.048 1.00 90.75 82 LEU A O 1
ATOM 681 N N . ILE A 1 83 ? -14.091 1.288 3.154 1.00 93.88 83 ILE A N 1
ATOM 682 C CA . ILE A 1 83 ? -12.634 1.250 3.363 1.00 93.88 83 ILE A CA 1
ATOM 683 C C . ILE A 1 83 ? -12.000 0.305 2.343 1.00 93.88 83 ILE A C 1
ATOM 685 O O . ILE A 1 83 ? -11.090 0.689 1.613 1.00 93.88 83 ILE A O 1
ATOM 689 N N . LEU A 1 84 ? -12.530 -0.920 2.261 1.00 95.62 84 LEU A N 1
ATOM 690 C CA . LEU A 1 84 ? -12.031 -1.935 1.341 1.00 95.62 84 LEU A CA 1
ATOM 691 C C . LEU A 1 84 ? -12.183 -1.497 -0.125 1.00 95.62 84 LEU A C 1
ATOM 693 O O . LEU A 1 84 ? -11.248 -1.654 -0.905 1.00 95.62 84 LEU A O 1
ATOM 697 N N . LEU A 1 85 ? -13.338 -0.929 -0.488 1.00 95.56 85 LEU A N 1
ATOM 698 C CA . LEU A 1 85 ? -13.610 -0.435 -1.838 1.00 95.56 85 LEU A CA 1
ATOM 699 C C . LEU A 1 85 ? -12.657 0.697 -2.225 1.00 95.56 85 LEU A C 1
ATOM 701 O O . LEU A 1 85 ? -12.072 0.634 -3.298 1.00 95.56 85 LEU A O 1
ATOM 705 N N . PHE A 1 86 ? -12.472 1.693 -1.356 1.00 95.56 86 PHE A N 1
ATOM 706 C CA . PHE A 1 86 ? -11.577 2.817 -1.619 1.00 95.56 86 PHE A CA 1
ATOM 707 C C . PHE A 1 86 ? -10.140 2.344 -1.841 1.00 95.56 86 PHE A C 1
ATOM 709 O O . PHE A 1 86 ? -9.523 2.726 -2.828 1.00 95.56 86 PHE A O 1
ATOM 716 N N . THR A 1 87 ? -9.617 1.468 -0.975 1.00 97.38 87 THR A N 1
ATOM 717 C CA . THR A 1 87 ? -8.249 0.954 -1.130 1.00 97.38 87 THR A CA 1
ATOM 718 C C . THR A 1 87 ? -8.075 0.113 -2.397 1.00 97.38 87 THR A C 1
ATOM 720 O O . THR A 1 87 ? -7.051 0.241 -3.067 1.00 97.38 87 THR A O 1
ATOM 723 N N . PHE A 1 88 ? -9.053 -0.731 -2.744 1.00 97.12 88 PHE A N 1
ATOM 724 C CA . PHE A 1 88 ? -8.989 -1.560 -3.952 1.00 97.12 88 PHE A CA 1
ATOM 725 C C . PHE A 1 88 ? -9.122 -0.741 -5.242 1.00 97.12 88 PHE A C 1
ATOM 727 O O . PHE A 1 88 ? -8.432 -1.027 -6.214 1.00 97.12 88 PHE A O 1
ATOM 734 N N . ALA A 1 89 ? -9.976 0.285 -5.240 1.00 95.31 89 ALA A N 1
ATOM 735 C CA . ALA A 1 89 ? -10.262 1.116 -6.405 1.00 95.31 89 ALA A CA 1
ATOM 736 C C . ALA A 1 89 ? -9.179 2.164 -6.712 1.00 95.31 89 ALA A C 1
ATOM 738 O O . ALA A 1 89 ? -9.282 2.844 -7.731 1.00 95.31 89 ALA A O 1
ATOM 739 N N . LEU A 1 90 ? -8.149 2.313 -5.867 1.00 96.06 90 LEU A N 1
ATOM 740 C CA . LEU A 1 90 ? -7.019 3.180 -6.198 1.00 96.06 90 LEU A CA 1
ATOM 741 C C . LEU A 1 90 ? -6.354 2.714 -7.506 1.00 96.06 90 LEU A C 1
ATOM 743 O O . LEU A 1 90 ? -6.083 1.516 -7.651 1.00 96.06 90 LEU A O 1
ATOM 747 N N . PRO A 1 91 ? -6.009 3.636 -8.423 1.00 95.38 91 PRO A N 1
ATOM 748 C CA . PRO A 1 91 ? -5.366 3.292 -9.687 1.00 95.38 91 PRO A CA 1
ATOM 749 C C . PRO A 1 91 ? -4.089 2.474 -9.498 1.00 95.38 91 PRO A C 1
ATOM 751 O O . PRO A 1 91 ? -3.866 1.502 -10.215 1.00 95.38 91 PRO A O 1
ATOM 754 N N . MET A 1 92 ? -3.285 2.800 -8.484 1.00 96.38 92 MET A N 1
ATOM 755 C CA . MET A 1 92 ? -2.075 2.051 -8.161 1.00 96.38 92 MET A CA 1
ATOM 756 C C . MET A 1 92 ? -2.379 0.623 -7.706 1.00 96.38 92 MET A C 1
ATOM 758 O O . MET A 1 92 ? -1.667 -0.302 -8.091 1.00 96.38 92 MET A O 1
ATOM 762 N N . THR A 1 93 ? -3.440 0.415 -6.922 1.00 97.00 93 THR A N 1
ATOM 763 C CA . THR A 1 93 ? -3.853 -0.926 -6.486 1.00 97.00 93 THR A CA 1
ATOM 764 C C . THR A 1 93 ? -4.274 -1.774 -7.685 1.00 97.00 93 THR A C 1
ATOM 766 O O . THR A 1 93 ? -3.776 -2.887 -7.849 1.00 97.00 93 THR A O 1
ATOM 769 N N . LEU A 1 94 ? -5.120 -1.234 -8.567 1.00 95.12 94 LEU A N 1
ATOM 770 C CA . LEU A 1 94 ? -5.565 -1.923 -9.784 1.00 95.12 94 LEU A CA 1
ATOM 771 C C . LEU A 1 94 ? -4.397 -2.216 -10.739 1.00 95.12 94 LEU A C 1
ATOM 773 O O . LEU A 1 94 ? -4.297 -3.317 -11.290 1.00 95.12 94 LEU A O 1
ATOM 777 N N . HIS A 1 95 ? -3.472 -1.265 -10.885 1.00 94.12 95 HIS A N 1
ATOM 778 C CA . HIS A 1 95 ? -2.256 -1.440 -11.674 1.00 94.12 95 HIS A CA 1
ATOM 779 C C . HIS A 1 95 ? -1.379 -2.574 -11.123 1.00 94.12 95 HIS A C 1
ATOM 781 O O . HIS A 1 95 ? -0.930 -3.427 -11.882 1.00 94.12 95 HIS A O 1
ATOM 787 N N . GLN A 1 96 ? -1.146 -2.624 -9.806 1.00 94.69 96 GLN A N 1
ATOM 788 C CA . GLN A 1 96 ? -0.326 -3.678 -9.200 1.00 94.69 96 GLN A CA 1
ATOM 789 C C . GLN A 1 96 ? -1.001 -5.051 -9.260 1.00 94.69 96 GLN A C 1
ATOM 791 O O . GLN A 1 96 ? -0.337 -6.047 -9.547 1.00 94.69 96 GLN A O 1
ATOM 796 N N . ILE A 1 97 ? -2.316 -5.126 -9.043 1.00 95.25 97 ILE A N 1
ATOM 797 C CA . ILE A 1 97 ? -3.052 -6.398 -9.074 1.00 95.25 97 ILE A CA 1
ATOM 798 C C . ILE A 1 97 ? -3.058 -7.026 -10.476 1.00 95.25 97 ILE A C 1
ATOM 800 O O . ILE A 1 97 ? -3.036 -8.243 -10.596 1.00 95.25 97 ILE A O 1
ATOM 804 N N . SER A 1 98 ? -3.013 -6.212 -11.531 1.00 93.44 98 SER A N 1
ATOM 805 C CA . SER A 1 98 ? -2.956 -6.668 -12.930 1.00 93.44 98 SER A CA 1
ATOM 806 C C . SER A 1 98 ? -1.529 -6.797 -13.492 1.00 93.44 98 SER A C 1
ATOM 808 O O . SER A 1 98 ? -1.340 -6.897 -14.707 1.00 93.44 98 SER A O 1
ATOM 810 N N . SER A 1 99 ? -0.501 -6.768 -12.637 1.00 91.44 99 SER A N 1
ATOM 811 C CA . SER A 1 99 ? 0.909 -6.814 -13.048 1.00 91.44 99 SER A CA 1
ATOM 812 C C . SER A 1 99 ? 1.585 -8.155 -12.735 1.00 91.44 99 SER A C 1
ATOM 814 O O . SER A 1 99 ? 1.108 -8.938 -11.918 1.00 91.44 99 SER A O 1
ATOM 816 N N . PHE A 1 100 ? 2.736 -8.416 -13.363 1.00 88.44 100 PHE A N 1
ATOM 817 C CA . PHE A 1 100 ? 3.632 -9.523 -13.002 1.00 88.44 100 PHE A CA 1
ATOM 818 C C . PHE A 1 100 ? 4.597 -9.102 -11.895 1.00 88.44 100 PHE A C 1
ATOM 820 O O . PHE A 1 100 ? 5.812 -9.090 -12.077 1.00 88.44 100 PHE A O 1
ATOM 827 N N . SER A 1 101 ? 4.057 -8.699 -10.750 1.00 88.38 101 SER A N 1
ATOM 828 C CA . SER A 1 101 ? 4.869 -8.288 -9.612 1.00 88.38 101 SER A CA 1
ATOM 829 C C . SER A 1 101 ? 4.530 -9.101 -8.372 1.00 88.38 101 SER A C 1
ATOM 831 O O . SER A 1 101 ? 3.413 -9.592 -8.196 1.00 88.38 101 SER A O 1
ATOM 833 N N . TYR A 1 102 ? 5.498 -9.202 -7.462 1.00 87.62 102 TYR A N 1
ATOM 834 C CA . TYR A 1 102 ? 5.240 -9.753 -6.133 1.00 87.62 102 TYR A CA 1
ATOM 835 C C . TYR A 1 102 ? 4.250 -8.885 -5.330 1.00 87.62 102 TYR A C 1
ATOM 837 O O . TYR A 1 102 ? 3.608 -9.387 -4.405 1.00 87.62 102 TYR A O 1
ATOM 845 N N . ASP A 1 103 ? 4.095 -7.599 -5.689 1.00 90.75 103 ASP A N 1
ATOM 846 C CA . ASP A 1 103 ? 3.165 -6.677 -5.032 1.00 90.75 103 ASP A CA 1
ATOM 847 C C . ASP A 1 103 ? 1.704 -7.140 -5.208 1.00 90.75 103 ASP A C 1
ATOM 849 O O . ASP A 1 103 ? 0.894 -6.889 -4.318 1.00 90.75 103 ASP A O 1
ATOM 853 N N . THR A 1 104 ? 1.367 -7.875 -6.279 1.00 93.06 104 THR A N 1
ATOM 854 C CA . THR A 1 104 ? 0.017 -8.416 -6.521 1.00 93.06 104 THR A CA 1
ATOM 855 C C . THR A 1 104 ? -0.485 -9.265 -5.352 1.00 93.06 104 THR A C 1
ATOM 857 O O . THR A 1 104 ? -1.443 -8.895 -4.670 1.00 93.06 104 THR A O 1
ATOM 860 N N . VAL A 1 105 ? 0.186 -10.389 -5.079 1.00 93.44 105 VAL A N 1
ATOM 861 C CA . VAL A 1 105 ? -0.205 -11.316 -4.005 1.00 93.44 105 VAL A CA 1
ATOM 862 C C . VAL A 1 105 ? -0.028 -10.656 -2.641 1.00 93.44 105 VAL A C 1
ATOM 864 O O . VAL A 1 105 ? -0.849 -10.850 -1.749 1.00 93.44 105 VAL A O 1
ATOM 867 N N . HIS A 1 106 ? 0.995 -9.818 -2.483 1.00 93.25 106 HIS A N 1
ATOM 868 C CA . HIS A 1 106 ? 1.250 -9.114 -1.234 1.00 93.25 106 HIS A CA 1
ATOM 869 C C . HIS A 1 106 ? 0.105 -8.152 -0.860 1.00 93.25 106 HIS A C 1
ATOM 871 O O . HIS A 1 106 ? -0.409 -8.217 0.257 1.00 93.25 106 HIS A O 1
ATOM 877 N N . ILE A 1 107 ? -0.381 -7.326 -1.797 1.00 95.56 107 ILE A N 1
ATOM 878 C CA . ILE A 1 107 ? -1.555 -6.461 -1.583 1.00 95.56 107 ILE A CA 1
ATOM 879 C C . ILE A 1 107 ? -2.798 -7.305 -1.287 1.00 95.56 107 ILE A C 1
ATOM 881 O O . ILE A 1 107 ? -3.556 -6.986 -0.366 1.00 95.56 107 ILE A O 1
ATOM 885 N N . MET A 1 108 ? -2.998 -8.406 -2.019 1.00 96.44 108 MET A N 1
ATOM 886 C CA . MET A 1 108 ? -4.133 -9.299 -1.785 1.00 96.44 108 MET A CA 1
ATOM 887 C C . MET A 1 108 ? -4.114 -9.905 -0.374 1.00 96.44 108 MET A C 1
ATOM 889 O O . MET A 1 108 ? -5.134 -9.946 0.319 1.00 96.44 108 MET A O 1
ATOM 893 N N . LEU A 1 109 ? -2.957 -10.348 0.105 1.00 96.25 109 LEU A N 1
ATOM 894 C CA . LEU A 1 109 ? -2.825 -10.895 1.452 1.00 96.25 109 LEU A CA 1
ATOM 895 C C . LEU A 1 109 ? -2.994 -9.808 2.520 1.00 96.25 109 LEU A C 1
ATOM 897 O O . LEU A 1 109 ? -3.706 -10.043 3.494 1.00 96.25 109 LEU A O 1
ATOM 901 N N . GLY A 1 110 ? -2.456 -8.602 2.309 1.00 96.31 110 GLY A N 1
ATOM 902 C CA . GLY A 1 110 ? -2.626 -7.466 3.221 1.00 96.31 110 GLY A CA 1
ATOM 903 C C . GLY A 1 110 ? -4.092 -7.051 3.396 1.00 96.31 110 GLY A C 1
ATOM 904 O O . GLY A 1 110 ? -4.571 -6.881 4.519 1.00 96.31 110 GLY A O 1
ATOM 905 N N . LEU A 1 111 ? -4.849 -6.971 2.297 1.00 97.69 111 LEU A N 1
ATOM 906 C CA . LEU A 1 111 ? -6.286 -6.681 2.340 1.00 97.69 111 LEU A CA 1
ATOM 907 C C . LEU A 1 111 ? -7.096 -7.838 2.937 1.00 97.69 111 LEU A C 1
ATOM 909 O O . LEU A 1 111 ? -8.008 -7.600 3.730 1.00 97.69 111 LEU A O 1
ATOM 913 N N . THR A 1 112 ? -6.742 -9.089 2.629 1.00 97.81 112 THR A N 1
ATOM 914 C CA . THR A 1 112 ? -7.364 -10.270 3.254 1.00 97.81 112 THR A CA 1
ATOM 915 C C . THR A 1 112 ? -7.140 -10.267 4.768 1.00 97.81 112 THR A C 1
ATOM 917 O O . THR A 1 112 ? -8.074 -10.511 5.534 1.00 97.81 112 THR A O 1
ATOM 920 N N . PHE A 1 113 ? -5.925 -9.936 5.209 1.00 97.00 113 PHE A N 1
ATOM 921 C CA . PHE A 1 113 ? -5.575 -9.817 6.618 1.00 97.00 113 PHE A CA 1
ATOM 922 C C . PHE A 1 113 ? -6.394 -8.723 7.309 1.00 97.00 113 PHE A C 1
ATOM 924 O O . PHE A 1 113 ? -6.988 -8.981 8.355 1.00 97.00 113 PHE A O 1
ATOM 931 N N . PHE A 1 114 ? -6.513 -7.538 6.698 1.00 96.94 114 PHE A N 1
ATOM 932 C CA . PHE A 1 114 ? -7.381 -6.476 7.209 1.00 96.94 114 PHE A CA 1
ATOM 933 C C . PHE A 1 114 ? -8.821 -6.965 7.414 1.00 96.94 114 PHE A C 1
ATOM 935 O O . PHE A 1 114 ? -9.377 -6.770 8.496 1.00 96.94 114 PHE A O 1
ATOM 942 N N . VAL A 1 115 ? -9.406 -7.651 6.419 1.00 95.88 115 VAL A N 1
ATOM 943 C CA . VAL A 1 115 ? -10.765 -8.209 6.530 1.00 95.88 115 VAL A CA 1
ATOM 944 C C . VAL A 1 115 ? -10.875 -9.168 7.712 1.00 95.88 115 VAL A C 1
ATOM 946 O O . VAL A 1 115 ? -11.808 -9.027 8.498 1.00 95.88 115 VAL A O 1
ATOM 949 N N . LEU A 1 116 ? -9.920 -10.090 7.878 1.00 95.06 116 LEU A N 1
ATOM 950 C CA . LEU A 1 116 ? -9.916 -11.051 8.986 1.00 95.06 116 LEU A CA 1
ATOM 951 C C . LEU A 1 116 ? -9.800 -10.376 10.362 1.00 95.06 116 LEU A C 1
ATOM 953 O O . LEU A 1 116 ? -10.455 -10.816 11.308 1.00 95.06 116 LEU A O 1
ATOM 957 N N . VAL A 1 117 ? -9.004 -9.307 10.480 1.00 93.50 117 VAL A N 1
ATOM 958 C CA . VAL A 1 117 ? -8.860 -8.538 11.728 1.00 93.50 117 VAL A CA 1
ATOM 959 C C . VAL A 1 117 ? -10.172 -7.844 12.090 1.00 93.50 117 VAL A C 1
ATOM 961 O O . VAL A 1 117 ? -10.644 -7.965 13.222 1.00 93.50 117 VAL A O 1
ATOM 964 N N . VAL A 1 118 ? -10.802 -7.139 11.144 1.00 91.19 118 VAL A N 1
ATOM 965 C CA . VAL A 1 118 ? -12.042 -6.394 11.430 1.00 91.19 118 VAL A CA 1
ATOM 966 C C . VAL A 1 118 ? -13.272 -7.296 11.552 1.00 91.19 118 VAL A C 1
ATOM 968 O O . VAL A 1 118 ? -14.243 -6.915 12.210 1.00 91.19 118 VAL A O 1
ATOM 971 N N . SER A 1 119 ? -13.246 -8.489 10.948 1.00 89.25 119 SER A N 1
ATOM 972 C CA . SER A 1 119 ? -14.309 -9.493 11.056 1.00 89.25 119 SER A CA 1
ATOM 973 C C . SER A 1 119 ? -14.135 -10.447 12.239 1.00 89.25 119 SER A C 1
ATOM 975 O O . SER A 1 119 ? -14.911 -11.394 12.358 1.00 89.25 119 SER A O 1
ATOM 977 N N . PHE A 1 120 ? -13.127 -10.246 13.095 1.00 88.38 120 PHE A N 1
ATOM 978 C CA . PHE A 1 120 ? -12.846 -11.173 14.185 1.00 88.38 120 PHE A CA 1
ATOM 979 C C . PHE A 1 120 ? -14.043 -11.277 15.156 1.00 88.38 120 PHE A C 1
ATOM 981 O O . PHE A 1 120 ? -14.549 -10.249 15.629 1.00 88.38 120 PHE A O 1
ATOM 988 N N . PRO A 1 121 ? -14.517 -12.497 15.477 1.00 79.38 121 PRO A N 1
ATOM 989 C CA . PRO A 1 121 ? -15.703 -12.688 16.303 1.00 79.38 121 PRO A CA 1
ATOM 990 C C . PRO A 1 121 ? -15.479 -12.173 17.731 1.00 79.38 121 PRO A C 1
ATOM 992 O O . PRO A 1 121 ? -14.554 -12.581 18.434 1.00 79.38 121 PRO A O 1
ATOM 995 N N . ARG A 1 122 ? -16.359 -11.264 18.175 1.00 71.56 122 ARG A N 1
ATOM 996 C CA . ARG A 1 122 ? -16.295 -10.647 19.515 1.00 71.56 122 ARG A CA 1
ATOM 997 C C . ARG A 1 122 ? -16.778 -11.573 20.637 1.00 71.56 122 ARG A C 1
ATOM 999 O O . ARG A 1 122 ? -16.437 -11.330 21.789 1.00 71.56 122 ARG A O 1
ATOM 1006 N N . LYS A 1 123 ? -17.582 -12.592 20.320 1.00 70.50 123 LYS A N 1
ATOM 1007 C CA . LYS A 1 123 ? -18.050 -13.603 21.279 1.00 70.50 123 LYS A CA 1
ATOM 1008 C C . LYS A 1 123 ? -17.168 -14.842 21.199 1.00 70.50 123 LYS A C 1
ATOM 1010 O O . LYS A 1 123 ? -16.703 -15.194 20.117 1.00 70.50 123 LYS A O 1
ATOM 1015 N N . ARG A 1 124 ? -16.945 -15.474 22.354 1.00 66.12 124 ARG A N 1
ATOM 1016 C CA . ARG A 1 124 ? -16.151 -16.697 22.466 1.00 66.12 124 ARG A CA 1
ATOM 1017 C C . ARG A 1 124 ? -16.920 -17.849 21.833 1.00 66.12 124 ARG A C 1
ATOM 1019 O O . ARG A 1 124 ? -17.918 -18.304 22.377 1.00 66.12 124 ARG A O 1
ATOM 1026 N N . GLU A 1 125 ? -16.469 -18.273 20.664 1.00 68.75 125 GLU A N 1
ATOM 1027 C CA . GLU A 1 125 ? -17.081 -19.330 19.865 1.00 68.75 125 GLU A CA 1
ATOM 1028 C C . GLU A 1 125 ? -15.997 -20.317 19.431 1.00 68.75 125 GLU A C 1
ATOM 1030 O O . GLU A 1 125 ? -14.835 -19.945 19.258 1.00 68.75 125 GLU A O 1
ATOM 1035 N N . SER A 1 126 ? -16.369 -21.576 19.191 1.00 63.97 126 SER A N 1
ATOM 1036 C CA . SER A 1 126 ? -15.456 -22.603 18.658 1.00 63.97 126 SER A CA 1
ATOM 1037 C C . SER A 1 126 ? -14.776 -22.169 17.346 1.00 63.97 126 SER A C 1
ATOM 1039 O O . SER A 1 126 ? -13.642 -22.564 17.067 1.00 63.97 126 SER A O 1
ATOM 1041 N N . SER A 1 127 ? -15.428 -21.280 16.590 1.00 76.38 127 SER A N 1
ATOM 1042 C CA . SER A 1 127 ? -14.948 -20.662 15.351 1.00 76.38 127 SER A CA 1
ATOM 1043 C C . SER A 1 127 ? -13.705 -19.763 15.519 1.00 76.38 127 SER A C 1
ATOM 1045 O O . SER A 1 127 ? -13.034 -19.471 14.521 1.00 76.38 127 SER A O 1
ATOM 1047 N N . GLN A 1 128 ? -13.350 -19.352 16.746 1.00 80.31 128 GLN A N 1
ATOM 1048 C CA . GLN A 1 128 ? -12.195 -18.484 17.020 1.00 80.31 128 GLN A CA 1
ATOM 1049 C C . GLN A 1 128 ? -10.855 -19.151 16.702 1.00 80.31 128 GLN A C 1
ATOM 1051 O O . GLN A 1 128 ? -9.990 -18.516 16.101 1.00 80.31 128 GLN A O 1
ATOM 1056 N N . LYS A 1 129 ? -10.689 -20.443 17.017 1.00 82.44 129 LYS A N 1
ATOM 1057 C CA . LYS A 1 129 ? -9.442 -21.179 16.725 1.00 82.44 129 LYS A CA 1
ATOM 1058 C C . LYS A 1 129 ? -9.125 -21.175 15.228 1.00 82.44 129 LYS A C 1
ATOM 1060 O O . LYS A 1 129 ? -7.995 -20.904 14.830 1.00 82.44 129 LYS A O 1
ATOM 1065 N N . LEU A 1 130 ? -10.146 -21.401 14.398 1.00 85.75 130 LEU A N 1
ATOM 1066 C CA . LEU A 1 130 ? -10.015 -21.360 12.942 1.00 85.75 130 LEU A CA 1
ATOM 1067 C C . LEU A 1 130 ? -9.706 -19.943 12.430 1.00 85.75 130 LEU A C 1
ATOM 1069 O O . LEU A 1 130 ? -8.977 -19.797 11.452 1.00 85.75 130 LEU A O 1
ATOM 1073 N N . HIS A 1 131 ? -10.230 -18.897 13.079 1.00 88.81 131 HIS A N 1
ATOM 1074 C CA . HIS A 1 131 ? -9.894 -17.510 12.739 1.00 88.81 131 HIS A CA 1
ATOM 1075 C C . HIS A 1 131 ? -8.435 -17.174 13.055 1.00 88.81 131 HIS A C 1
ATOM 1077 O O . HIS A 1 131 ? -7.774 -16.594 12.197 1.00 88.81 131 HIS A O 1
ATOM 1083 N N . TYR A 1 132 ? -7.914 -17.571 14.223 1.00 88.56 132 TYR A N 1
ATOM 1084 C CA . TYR A 1 132 ? -6.487 -17.417 14.533 1.00 88.56 132 TYR A CA 1
ATOM 1085 C C . TYR A 1 132 ? -5.618 -18.146 13.512 1.00 88.56 132 TYR A C 1
ATOM 1087 O O . TYR A 1 132 ? -4.717 -17.536 12.948 1.00 88.56 132 TYR A O 1
ATOM 1095 N N . PHE A 1 133 ? -5.937 -19.405 13.200 1.00 89.56 133 PHE A N 1
ATOM 1096 C CA . PHE A 1 133 ? -5.193 -20.162 12.195 1.00 89.56 133 PHE A CA 1
ATOM 1097 C C . PHE A 1 133 ? -5.162 -19.439 10.839 1.00 89.56 133 PHE A C 1
ATOM 1099 O O . PHE A 1 133 ? -4.094 -19.257 10.264 1.00 89.56 133 PHE A O 1
ATOM 1106 N N . LYS A 1 134 ? -6.315 -18.949 10.356 1.00 92.75 134 LYS A N 1
ATOM 1107 C CA . LYS A 1 134 ? -6.395 -18.163 9.112 1.00 92.75 134 LYS A CA 1
ATOM 1108 C C . LYS A 1 134 ? -5.580 -16.871 9.183 1.00 92.75 134 LYS A C 1
ATOM 1110 O O . LYS A 1 134 ? -4.886 -16.557 8.224 1.00 92.75 134 LYS A O 1
ATOM 1115 N N . LEU A 1 135 ? -5.657 -16.130 10.290 1.00 92.62 135 LEU A N 1
ATOM 1116 C CA . LEU A 1 135 ? -4.897 -14.891 10.483 1.00 92.62 135 LEU A CA 1
ATOM 1117 C C . LEU A 1 135 ? -3.395 -15.136 10.409 1.00 92.62 135 LEU A C 1
ATOM 1119 O O . LEU A 1 135 ? -2.703 -14.435 9.679 1.00 92.62 135 LEU A O 1
ATOM 1123 N N . PHE A 1 136 ? -2.903 -16.140 11.132 1.00 91.94 136 PHE A N 1
ATOM 1124 C CA . PHE A 1 136 ? -1.485 -16.468 11.138 1.00 91.94 136 PHE A CA 1
ATOM 1125 C C . PHE A 1 136 ? -1.016 -17.064 9.807 1.00 91.94 136 PHE A C 1
ATOM 1127 O O . PHE A 1 136 ? 0.075 -16.725 9.365 1.00 91.94 136 PHE A O 1
ATOM 1134 N N . LEU A 1 137 ? -1.835 -17.878 9.132 1.00 93.06 137 LEU A N 1
ATOM 1135 C CA . LEU A 1 137 ? -1.520 -18.384 7.794 1.00 93.06 137 LEU A CA 1
ATOM 1136 C C . LEU A 1 137 ? -1.378 -17.235 6.789 1.00 93.06 137 LEU A C 1
ATOM 1138 O O . LEU A 1 137 ? -0.389 -17.166 6.067 1.00 93.06 137 LEU A O 1
ATOM 1142 N N . ILE A 1 138 ? -2.344 -16.313 6.756 1.00 94.81 138 ILE A N 1
ATOM 1143 C CA . ILE A 1 138 ? -2.294 -15.153 5.858 1.00 94.81 138 ILE A CA 1
ATOM 1144 C C . ILE A 1 138 ? -1.122 -14.238 6.217 1.00 94.81 138 ILE A C 1
ATOM 1146 O O . ILE A 1 138 ? -0.435 -13.770 5.314 1.00 94.81 138 ILE A O 1
ATOM 1150 N N . LEU A 1 139 ? -0.858 -14.019 7.508 1.00 92.69 139 LEU A N 1
ATOM 1151 C CA . LEU A 1 139 ? 0.297 -13.248 7.958 1.00 92.69 139 LEU A CA 1
ATOM 1152 C C . LEU A 1 139 ? 1.612 -13.912 7.533 1.00 92.69 139 LEU A C 1
ATOM 1154 O O . LEU A 1 139 ? 2.490 -13.222 7.030 1.00 92.69 139 LEU A O 1
ATOM 1158 N N . LEU A 1 140 ? 1.746 -15.234 7.672 1.00 90.94 140 LEU A N 1
ATOM 1159 C CA . LEU A 1 140 ? 2.927 -15.957 7.207 1.00 90.94 140 LEU A CA 1
ATOM 1160 C C . LEU A 1 140 ? 3.116 -15.766 5.702 1.00 90.94 140 LEU A C 1
ATOM 1162 O O . LEU A 1 140 ? 4.200 -15.387 5.278 1.00 90.94 140 LEU A O 1
ATOM 1166 N N . LEU A 1 141 ? 2.075 -16.005 4.897 1.00 91.38 141 LEU A N 1
ATOM 1167 C CA . LEU A 1 141 ? 2.154 -15.852 3.441 1.00 91.38 141 LEU A CA 1
ATOM 1168 C C . LEU A 1 141 ? 2.499 -14.406 3.048 1.00 91.38 141 LEU A C 1
ATOM 1170 O O . LEU A 1 141 ? 3.276 -14.182 2.120 1.00 91.38 141 LEU A O 1
ATOM 1174 N N . PHE A 1 142 ? 1.959 -13.425 3.776 1.00 91.44 142 PHE A N 1
ATOM 1175 C CA . PHE A 1 142 ? 2.251 -12.008 3.579 1.00 91.44 142 PHE A CA 1
ATOM 1176 C C . PHE A 1 142 ? 3.726 -11.706 3.867 1.00 91.44 142 PHE A C 1
ATOM 1178 O O . PHE A 1 142 ? 4.413 -11.150 3.018 1.00 91.44 142 PHE A O 1
ATOM 1185 N N . LEU A 1 143 ? 4.250 -12.159 5.007 1.00 87.88 143 LEU A N 1
ATOM 1186 C CA . LEU A 1 143 ? 5.649 -11.958 5.399 1.00 87.88 143 LEU A CA 1
ATOM 1187 C C . LEU A 1 143 ? 6.645 -12.766 4.550 1.00 87.88 143 LEU A C 1
ATOM 1189 O O . LEU A 1 143 ? 7.779 -12.332 4.340 1.00 87.88 143 LEU A O 1
ATOM 1193 N N . ALA A 1 144 ? 6.224 -13.922 4.033 1.00 83.56 144 ALA A N 1
ATOM 1194 C CA . ALA A 1 144 ? 7.000 -14.746 3.108 1.00 83.56 144 ALA A CA 1
ATOM 1195 C C . ALA A 1 144 ? 7.123 -14.108 1.713 1.00 83.56 144 ALA A C 1
ATOM 1197 O O . ALA A 1 144 ? 7.970 -14.509 0.915 1.00 83.56 144 ALA A O 1
ATOM 1198 N N . SER A 1 145 ? 6.312 -13.092 1.405 1.00 75.81 145 SER A N 1
ATOM 1199 C CA . SER A 1 145 ? 6.315 -12.395 0.118 1.00 75.81 145 SER A CA 1
ATOM 1200 C C . SER A 1 145 ? 7.499 -11.419 -0.015 1.00 75.81 145 SER A C 1
ATOM 1202 O O . SER A 1 145 ? 7.253 -10.247 -0.241 1.00 75.81 145 SER A O 1
ATOM 1204 N N . LYS A 1 146 ? 8.756 -11.886 0.156 1.00 67.31 146 LYS A N 1
ATOM 1205 C CA . LYS A 1 146 ? 10.112 -11.249 0.053 1.00 67.31 146 LYS A CA 1
ATOM 1206 C C . LYS A 1 146 ? 10.341 -9.839 0.631 1.00 67.31 146 LYS A C 1
ATOM 1208 O O . LYS A 1 146 ? 11.437 -9.566 1.111 1.00 67.31 146 LYS A O 1
ATOM 1213 N N . LYS A 1 147 ? 9.373 -8.935 0.593 1.00 68.00 147 LYS A N 1
ATOM 1214 C CA . LYS A 1 147 ? 9.483 -7.511 0.869 1.00 68.00 147 LYS A CA 1
ATOM 1215 C C . LYS A 1 147 ? 9.844 -7.267 2.331 1.00 68.00 147 LYS A C 1
ATOM 1217 O O . LYS A 1 147 ? 9.030 -7.437 3.234 1.00 68.00 147 LYS A O 1
ATOM 1222 N N . ILE A 1 148 ? 11.096 -6.883 2.543 1.00 67.69 148 ILE A N 1
ATOM 1223 C CA . ILE A 1 148 ? 11.627 -6.496 3.848 1.00 67.69 148 ILE A CA 1
ATOM 1224 C C . ILE A 1 148 ? 10.959 -5.170 4.257 1.00 67.69 148 ILE A C 1
ATOM 1226 O O . ILE A 1 148 ? 10.745 -4.294 3.418 1.00 67.69 148 ILE A O 1
ATOM 1230 N N . GLY A 1 149 ? 10.579 -5.037 5.527 1.00 76.31 149 GLY A N 1
ATOM 1231 C CA . GLY A 1 149 ? 9.905 -3.861 6.095 1.00 76.31 149 GLY A CA 1
ATOM 1232 C C . GLY A 1 149 ? 8.470 -4.092 6.551 1.00 76.31 149 GLY A C 1
ATOM 1233 O O . GLY A 1 149 ? 7.898 -3.240 7.229 1.00 76.31 149 GLY A O 1
ATOM 1234 N N . TYR A 1 150 ? 7.896 -5.248 6.233 1.00 87.69 150 TYR A N 1
ATOM 1235 C CA . TYR A 1 150 ? 6.532 -5.614 6.614 1.00 87.69 150 TYR A CA 1
ATOM 1236 C C . TYR A 1 150 ? 6.476 -6.518 7.840 1.00 87.69 150 TYR A C 1
ATOM 1238 O O . TYR A 1 150 ? 5.394 -6.897 8.266 1.00 87.69 150 TYR A O 1
ATOM 1246 N N . GLU A 1 151 ? 7.611 -6.837 8.456 1.00 87.00 151 GLU A N 1
ATOM 1247 C CA . GLU A 1 151 ? 7.694 -7.662 9.659 1.00 87.00 151 GLU A CA 1
ATOM 1248 C C . GLU A 1 151 ? 6.806 -7.091 10.769 1.00 87.00 151 GLU A C 1
ATOM 1250 O O . GLU A 1 151 ? 6.053 -7.821 11.398 1.00 87.00 151 GLU A O 1
ATOM 1255 N N . THR A 1 152 ? 6.763 -5.769 10.917 1.00 89.00 152 THR A N 1
ATOM 1256 C CA . THR A 1 152 ? 5.905 -5.049 11.874 1.00 89.00 152 THR A CA 1
ATOM 1257 C C . THR A 1 152 ? 4.401 -5.301 11.697 1.00 89.00 152 THR A C 1
ATOM 1259 O O . THR A 1 152 ? 3.630 -5.024 12.614 1.00 89.00 152 THR A O 1
ATOM 1262 N N . PHE A 1 153 ? 3.954 -5.893 10.583 1.00 90.50 153 PHE A N 1
ATOM 1263 C CA . PHE A 1 153 ? 2.547 -6.219 10.334 1.00 90.50 153 PHE A CA 1
ATOM 1264 C C . PHE A 1 153 ? 1.978 -7.234 11.339 1.00 90.50 153 PHE A C 1
ATOM 1266 O O . PHE A 1 153 ? 0.770 -7.232 11.585 1.00 90.50 153 PHE A O 1
ATOM 1273 N N . PHE A 1 154 ? 2.820 -8.049 11.999 1.00 89.94 154 PHE A N 1
ATOM 1274 C CA . PHE A 1 154 ? 2.353 -8.937 13.076 1.00 89.94 154 PHE A CA 1
ATOM 1275 C C . PHE A 1 154 ? 1.722 -8.159 14.237 1.00 89.94 154 PHE A C 1
ATOM 1277 O O . PHE A 1 154 ? 0.847 -8.687 14.923 1.00 89.94 154 PHE A O 1
ATOM 1284 N N . LEU A 1 155 ? 2.128 -6.901 14.452 1.00 91.62 155 LEU A N 1
ATOM 1285 C CA . LEU A 1 155 ? 1.618 -6.069 15.539 1.00 91.62 155 LEU A CA 1
ATOM 1286 C C . LEU A 1 155 ? 0.104 -5.864 15.414 1.00 91.62 155 LEU A C 1
ATOM 1288 O O . LEU A 1 155 ? -0.596 -5.861 16.420 1.00 91.62 155 LEU A O 1
ATOM 1292 N N . PHE A 1 156 ? -0.458 -5.825 14.205 1.00 93.44 156 PHE A N 1
ATOM 1293 C CA . PHE A 1 156 ? -1.908 -5.708 14.026 1.00 93.44 156 PHE A CA 1
ATOM 1294 C C . PHE A 1 156 ? -2.713 -6.858 14.660 1.00 93.44 156 PHE A C 1
ATOM 1296 O O . PHE A 1 156 ? -3.903 -6.679 14.925 1.00 93.44 156 PHE A O 1
ATOM 1303 N N . LEU A 1 157 ? -2.091 -8.002 14.983 1.00 90.81 157 LEU A N 1
ATOM 1304 C CA . LEU A 1 157 ? -2.734 -9.071 15.755 1.00 90.81 157 LEU A CA 1
ATOM 1305 C C . LEU A 1 157 ? -3.155 -8.622 17.161 1.00 90.81 157 LEU A C 1
ATOM 1307 O O . LEU A 1 157 ? -4.108 -9.163 17.706 1.00 90.81 157 LEU A O 1
ATOM 1311 N N . PHE A 1 158 ? -2.538 -7.605 17.759 1.00 89.12 158 PHE A N 1
ATOM 1312 C CA . PHE A 1 158 ? -2.982 -7.115 19.071 1.00 89.12 158 PHE A CA 1
ATOM 1313 C C . PHE A 1 158 ? -4.257 -6.250 18.996 1.00 89.12 158 PHE A C 1
ATOM 1315 O O . PHE A 1 158 ? -4.810 -5.853 20.024 1.00 89.12 158 PHE A O 1
ATOM 1322 N N . LEU A 1 159 ? -4.789 -5.984 17.793 1.00 89.81 159 LEU A N 1
ATOM 1323 C CA . LEU A 1 159 ? -6.121 -5.388 17.636 1.00 89.81 159 LEU A CA 1
ATOM 1324 C C . LEU A 1 159 ? -7.248 -6.382 17.912 1.00 89.81 159 LEU A C 1
ATOM 1326 O O . LEU A 1 159 ? -8.365 -5.957 18.232 1.00 89.81 159 LEU A O 1
ATOM 1330 N N . ILE A 1 160 ? -6.992 -7.685 17.816 1.00 88.50 160 ILE A N 1
ATOM 1331 C CA . ILE A 1 160 ? -7.964 -8.719 18.180 1.00 88.50 160 ILE A CA 1
ATOM 1332 C C . ILE A 1 160 ? -7.816 -9.088 19.668 1.00 88.50 160 ILE A C 1
ATOM 1334 O O . ILE A 1 160 ? -6.803 -8.764 20.285 1.00 88.50 160 ILE A O 1
ATOM 1338 N N . PRO A 1 161 ? -8.847 -9.666 20.313 1.00 84.19 161 PRO A N 1
ATOM 1339 C CA . PRO A 1 161 ? -8.714 -10.182 21.675 1.00 84.19 161 PRO A CA 1
ATOM 1340 C C . PRO A 1 161 ? -7.510 -11.126 21.784 1.00 84.19 161 PRO A C 1
ATOM 1342 O O . PRO A 1 161 ? -7.283 -11.938 20.890 1.00 84.19 161 PRO A O 1
ATOM 1345 N N . PHE A 1 162 ? -6.728 -11.005 22.854 1.00 80.62 162 PHE A N 1
ATOM 1346 C CA . PHE A 1 162 ? -5.541 -11.831 23.052 1.00 80.62 162 PHE A CA 1
ATOM 1347 C C . PHE A 1 162 ? -5.941 -13.157 23.705 1.00 80.62 162 PHE A C 1
ATOM 1349 O O . PHE A 1 162 ? -6.442 -13.171 24.829 1.00 80.62 162 PHE A O 1
ATOM 1356 N N . GLU A 1 163 ? -5.713 -14.274 23.014 1.00 81.19 163 GLU A N 1
ATOM 1357 C CA . GLU A 1 163 ? -5.868 -15.613 23.579 1.00 81.19 163 GLU A CA 1
ATOM 1358 C C . GLU A 1 163 ? -4.528 -16.352 23.511 1.00 81.19 163 GLU A C 1
ATOM 1360 O O . GLU A 1 163 ? -4.067 -16.743 22.440 1.00 81.19 163 GLU A O 1
ATOM 1365 N N . ILE A 1 164 ? -3.916 -16.573 24.679 1.00 80.62 164 ILE A N 1
ATOM 1366 C CA . ILE A 1 164 ? -2.557 -17.124 24.814 1.00 80.62 164 ILE A CA 1
ATOM 1367 C C . ILE A 1 164 ? -2.402 -18.450 24.057 1.00 80.62 164 ILE A C 1
ATOM 1369 O O . ILE A 1 164 ? -1.502 -18.593 23.236 1.00 80.62 164 ILE A O 1
ATOM 1373 N N . LYS A 1 165 ? -3.294 -19.421 24.300 1.00 82.25 165 LYS A N 1
ATOM 1374 C CA . LYS A 1 165 ? -3.189 -20.776 23.727 1.00 82.25 165 LYS A CA 1
ATOM 1375 C C . LYS A 1 165 ? -3.172 -20.787 22.187 1.00 82.25 165 LYS A C 1
ATOM 1377 O O . LYS A 1 165 ? -2.202 -21.297 21.633 1.00 82.25 165 LYS A O 1
ATOM 1382 N N . PRO A 1 166 ? -4.183 -20.258 21.467 1.00 77.69 166 PRO A N 1
ATOM 1383 C CA . PRO A 1 166 ? -4.165 -20.277 20.005 1.00 77.69 166 PRO A CA 1
ATOM 1384 C C . PRO A 1 166 ? -3.051 -19.407 19.414 1.00 77.69 166 PRO A C 1
ATOM 1386 O O . PRO A 1 166 ? -2.527 -19.765 18.362 1.00 77.69 166 PRO A O 1
ATOM 1389 N N . MET A 1 167 ? -2.654 -18.311 20.073 1.00 80.69 167 MET A N 1
ATOM 1390 C CA . MET A 1 167 ? -1.544 -17.478 19.601 1.00 80.69 167 MET A CA 1
ATOM 1391 C C . MET A 1 167 ? -0.196 -18.190 19.722 1.00 80.69 167 MET A C 1
ATOM 1393 O O . MET A 1 167 ? 0.548 -18.175 18.750 1.00 80.69 167 MET A O 1
ATOM 1397 N N . ILE A 1 168 ? 0.084 -18.862 20.846 1.00 82.00 168 ILE A N 1
ATOM 1398 C CA . ILE A 1 168 ? 1.308 -19.662 21.025 1.00 82.00 168 ILE A CA 1
ATOM 1399 C C . ILE A 1 168 ? 1.336 -20.839 20.050 1.00 82.00 168 ILE A C 1
ATOM 1401 O O . ILE A 1 168 ? 2.349 -21.079 19.406 1.00 82.00 168 ILE A O 1
ATOM 1405 N N . ILE A 1 169 ? 0.228 -21.575 19.911 1.00 81.12 169 ILE A N 1
ATOM 1406 C CA . ILE A 1 169 ? 0.171 -22.711 18.979 1.00 81.12 169 ILE A CA 1
ATOM 1407 C C . ILE A 1 169 ? 0.427 -22.226 17.549 1.00 81.12 169 ILE A C 1
ATOM 1409 O O . ILE A 1 169 ? 1.243 -22.804 16.839 1.00 81.12 169 ILE A O 1
ATOM 1413 N N . SER A 1 170 ? -0.224 -21.136 17.135 1.00 79.00 170 SER A N 1
ATOM 1414 C CA . SER A 1 170 ? -0.028 -20.590 15.791 1.00 79.00 170 SER A CA 1
ATOM 1415 C C . SER A 1 170 ? 1.390 -20.043 15.607 1.00 79.00 170 SER A C 1
ATOM 1417 O O . SER A 1 170 ? 2.004 -20.289 14.574 1.00 79.00 170 SER A O 1
ATOM 1419 N N . SER A 1 171 ? 1.958 -19.351 16.599 1.00 80.94 171 SER A N 1
ATOM 1420 C CA . SER A 1 171 ? 3.324 -18.831 16.502 1.00 80.94 171 SER A CA 1
ATOM 1421 C C . SER A 1 171 ? 4.359 -19.955 16.422 1.00 80.94 171 SER A C 1
ATOM 1423 O O . SER A 1 171 ? 5.232 -19.894 15.563 1.00 80.94 171 SER A O 1
ATOM 1425 N N . LEU A 1 172 ? 4.228 -21.011 17.232 1.00 85.38 172 LEU A N 1
ATOM 1426 C CA . LEU A 1 172 ? 5.102 -22.189 17.176 1.00 85.38 172 LEU A CA 1
ATOM 1427 C C . LEU A 1 172 ? 5.036 -22.896 15.820 1.00 85.38 172 LEU A C 1
ATOM 1429 O O . LEU A 1 172 ? 6.063 -23.350 15.327 1.00 85.38 172 LEU A O 1
ATOM 1433 N N . ILE A 1 173 ? 3.851 -22.957 15.204 1.00 82.06 173 ILE A N 1
ATOM 1434 C CA . ILE A 1 173 ? 3.687 -23.538 13.869 1.00 82.06 173 ILE A CA 1
ATOM 1435 C C . ILE A 1 173 ? 4.369 -22.663 12.816 1.00 82.06 173 ILE A C 1
ATOM 1437 O O . ILE A 1 173 ? 5.114 -23.186 11.999 1.00 82.06 173 ILE A O 1
ATOM 1441 N N . PHE A 1 174 ? 4.127 -21.348 12.806 1.00 82.06 174 PHE A N 1
ATOM 1442 C CA . PHE A 1 174 ? 4.466 -20.499 11.657 1.00 82.06 174 PHE A CA 1
ATOM 1443 C C . PHE A 1 174 ? 5.823 -19.777 11.746 1.00 82.06 174 PHE A C 1
ATOM 1445 O O . PHE A 1 174 ? 6.396 -19.465 10.702 1.00 82.06 174 PHE A O 1
ATOM 1452 N N . ILE A 1 175 ? 6.380 -19.541 12.941 1.00 84.25 175 ILE A N 1
ATOM 1453 C CA . ILE A 1 175 ? 7.702 -18.901 13.106 1.00 84.25 175 ILE A CA 1
ATOM 1454 C C . ILE A 1 175 ? 8.826 -19.689 12.403 1.00 84.25 175 ILE A C 1
ATOM 1456 O O . ILE A 1 175 ? 9.606 -19.059 11.683 1.00 84.25 175 ILE A O 1
ATOM 1460 N N . PRO A 1 176 ? 8.919 -21.031 12.527 1.00 83.88 176 PRO A N 1
ATOM 1461 C CA . PRO A 1 176 ? 9.945 -21.799 11.823 1.00 83.88 176 PRO A CA 1
ATOM 1462 C C . PRO A 1 176 ? 9.871 -21.623 10.302 1.00 83.88 176 PRO A C 1
ATOM 1464 O O . PRO A 1 176 ? 10.896 -21.408 9.659 1.00 83.88 176 PRO A O 1
ATOM 1467 N N . PHE A 1 177 ? 8.663 -21.627 9.727 1.00 79.44 177 PHE A N 1
ATOM 1468 C CA . PHE A 1 177 ? 8.472 -21.409 8.289 1.00 79.44 177 PHE A CA 1
ATOM 1469 C C . PHE A 1 177 ? 8.851 -19.995 7.853 1.00 79.44 177 PHE A C 1
ATOM 1471 O O . PHE A 1 177 ? 9.393 -19.820 6.763 1.00 79.44 177 PHE A O 1
ATOM 1478 N N . TYR A 1 178 ? 8.607 -18.988 8.695 1.00 81.31 178 TYR A N 1
ATOM 1479 C CA . TYR A 1 178 ? 9.057 -17.628 8.418 1.00 81.31 178 TYR A CA 1
ATOM 1480 C C . TYR A 1 178 ? 10.586 -17.566 8.314 1.00 81.31 178 TYR A C 1
ATOM 1482 O O . TYR A 1 178 ? 11.104 -17.085 7.306 1.00 81.31 178 TYR A O 1
ATOM 1490 N N . PHE A 1 179 ? 11.314 -18.113 9.291 1.00 80.38 179 PHE A N 1
ATOM 1491 C CA . PHE A 1 179 ? 12.779 -18.143 9.239 1.00 80.38 179 PHE A CA 1
ATOM 1492 C C . PHE A 1 179 ? 13.292 -18.959 8.051 1.00 80.38 179 PHE A C 1
ATOM 1494 O O . PHE A 1 179 ? 14.156 -18.478 7.321 1.00 80.38 179 PHE A O 1
ATOM 1501 N N . LEU A 1 180 ? 12.699 -20.128 7.789 1.00 78.19 180 LEU A N 1
ATOM 1502 C CA . LEU A 1 180 ? 13.027 -20.967 6.635 1.00 78.19 180 LEU A CA 1
ATOM 1503 C C . LEU A 1 180 ? 12.851 -20.208 5.311 1.00 78.19 180 LEU A C 1
ATOM 1505 O O . LEU A 1 180 ? 13.713 -20.284 4.441 1.00 78.19 180 LEU A O 1
ATOM 1509 N N . SER A 1 181 ? 11.790 -19.402 5.183 1.00 73.06 181 SER A N 1
ATOM 1510 C CA . SER A 1 181 ? 11.552 -18.576 3.989 1.00 73.06 181 SER A CA 1
ATOM 1511 C C . SER A 1 181 ? 12.626 -17.505 3.757 1.00 73.06 181 SER A C 1
ATOM 1513 O O . SER A 1 181 ? 12.819 -17.068 2.623 1.00 73.06 181 SER A O 1
ATOM 1515 N N . LYS A 1 182 ? 13.345 -17.093 4.810 1.00 74.50 182 LYS A N 1
ATOM 1516 C CA . LYS A 1 182 ? 14.390 -16.061 4.755 1.00 74.50 182 LYS A CA 1
ATOM 1517 C C . LYS A 1 182 ? 15.799 -16.629 4.573 1.00 74.50 182 LYS A C 1
ATOM 1519 O O . LYS A 1 182 ? 16.684 -15.869 4.191 1.00 74.50 182 LYS A O 1
ATOM 1524 N N . LEU A 1 183 ? 16.013 -17.935 4.771 1.00 69.25 183 LEU A N 1
ATOM 1525 C CA . LEU A 1 183 ? 17.330 -18.567 4.581 1.00 69.25 183 LEU A CA 1
ATOM 1526 C C . LEU A 1 183 ? 17.860 -18.414 3.145 1.00 69.25 183 LEU A C 1
ATOM 1528 O O . LEU A 1 183 ? 19.064 -18.285 2.947 1.00 69.25 183 LEU A O 1
ATOM 1532 N N . ASN A 1 184 ? 16.968 -18.319 2.156 1.00 60.94 184 ASN A N 1
ATOM 1533 C CA . ASN A 1 184 ? 17.327 -18.123 0.746 1.00 60.94 184 ASN A CA 1
ATOM 1534 C C . ASN A 1 184 ? 17.719 -16.668 0.395 1.00 60.94 184 ASN A C 1
ATOM 1536 O O . ASN A 1 184 ? 18.052 -16.383 -0.753 1.00 60.94 184 ASN A O 1
ATOM 1540 N N . GLY A 1 185 ? 17.659 -15.732 1.352 1.00 57.62 185 GLY A N 1
ATOM 1541 C CA . GLY A 1 185 ? 18.001 -14.316 1.156 1.00 57.62 185 GLY A CA 1
ATOM 1542 C C . GLY A 1 185 ? 19.497 -13.990 1.252 1.00 57.62 185 GLY A C 1
ATOM 1543 O O . GLY A 1 185 ? 19.871 -12.827 1.102 1.00 57.62 185 GLY A O 1
ATOM 1544 N N . SER A 1 186 ? 20.354 -14.986 1.500 1.00 51.66 186 SER A N 1
ATOM 1545 C CA . SER A 1 186 ? 21.811 -14.825 1.635 1.00 51.66 186 SER A CA 1
ATOM 1546 C C . SER A 1 186 ? 22.458 -14.162 0.412 1.00 51.66 186 SER A C 1
ATOM 1548 O O . SER A 1 186 ? 23.325 -13.306 0.573 1.00 51.66 186 SER A O 1
ATOM 1550 N N . PHE A 1 187 ? 21.981 -14.479 -0.794 1.00 53.38 187 PHE A N 1
ATOM 1551 C CA . PHE A 1 187 ? 22.496 -13.916 -2.045 1.00 53.38 187 PHE A CA 1
ATOM 1552 C C . PHE A 1 187 ? 22.206 -12.417 -2.208 1.00 53.38 187 PHE A C 1
ATOM 1554 O O . PHE A 1 187 ? 23.072 -11.668 -2.651 1.00 53.38 187 PHE A O 1
ATOM 1561 N N . ASP A 1 188 ? 21.020 -11.950 -1.804 1.00 58.09 188 ASP A N 1
ATOM 1562 C CA . ASP A 1 188 ? 20.662 -10.527 -1.903 1.00 58.09 188 ASP A CA 1
ATOM 1563 C C . ASP A 1 188 ? 21.476 -9.687 -0.902 1.00 58.09 188 ASP A C 1
ATOM 1565 O O . ASP A 1 188 ? 21.930 -8.588 -1.227 1.00 58.09 188 ASP A O 1
ATOM 1569 N N . LEU A 1 189 ? 21.713 -10.224 0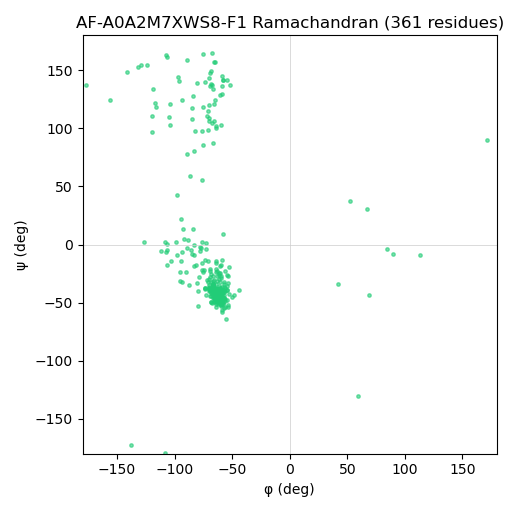.303 1.00 58.34 189 LEU A N 1
ATOM 1570 C CA . LEU A 1 189 ? 22.571 -9.583 1.298 1.00 58.34 189 LEU A CA 1
ATOM 1571 C C . LEU A 1 189 ? 24.017 -9.510 0.795 1.00 58.34 189 LEU A C 1
ATOM 1573 O O . LEU A 1 189 ? 24.624 -8.444 0.865 1.00 58.34 189 LEU A O 1
ATOM 1577 N N . GLN A 1 190 ? 24.543 -10.603 0.239 1.00 57.41 190 GLN A N 1
ATOM 1578 C CA . GLN A 1 190 ? 25.896 -10.647 -0.311 1.00 57.41 190 GLN A CA 1
ATOM 1579 C C . GLN A 1 190 ? 26.071 -9.642 -1.457 1.00 57.41 190 GLN A C 1
ATOM 1581 O O . GLN A 1 190 ? 26.999 -8.840 -1.403 1.00 57.41 190 GLN A O 1
ATOM 1586 N N . ASN A 1 191 ? 25.126 -9.586 -2.404 1.00 61.94 191 ASN A N 1
ATOM 1587 C CA . ASN A 1 191 ? 25.125 -8.590 -3.480 1.00 61.94 191 ASN A CA 1
ATOM 1588 C C . ASN A 1 191 ? 25.057 -7.151 -2.942 1.00 61.94 191 ASN A C 1
ATOM 1590 O O . ASN A 1 191 ? 25.743 -6.268 -3.460 1.00 61.94 191 ASN A O 1
ATOM 1594 N N . SER A 1 192 ? 24.264 -6.900 -1.892 1.00 61.06 192 SER A N 1
ATOM 1595 C CA . SER A 1 192 ? 24.187 -5.573 -1.264 1.00 61.06 192 SER A CA 1
ATOM 1596 C C . SER A 1 192 ? 25.491 -5.168 -0.570 1.00 61.06 192 SER A C 1
ATOM 1598 O O . SER A 1 192 ? 25.849 -3.996 -0.594 1.00 61.06 192 SER A O 1
ATOM 1600 N N . LEU A 1 193 ? 26.220 -6.127 0.010 1.00 60.19 193 LEU A N 1
ATOM 1601 C CA . LEU A 1 193 ? 27.480 -5.892 0.719 1.00 60.19 193 LEU A CA 1
ATOM 1602 C C . LEU A 1 193 ? 28.669 -5.721 -0.233 1.00 60.19 193 LEU A C 1
ATOM 1604 O O . LEU A 1 193 ? 29.625 -5.030 0.107 1.00 60.19 193 LEU A O 1
ATOM 1608 N N . THR A 1 194 ? 28.615 -6.320 -1.425 1.00 59.34 194 THR A N 1
ATOM 1609 C CA . THR A 1 194 ? 29.631 -6.141 -2.476 1.00 59.34 194 THR A CA 1
ATOM 1610 C C . THR A 1 194 ? 29.418 -4.882 -3.316 1.00 59.34 194 THR A C 1
ATOM 1612 O O . THR A 1 194 ? 30.268 -4.537 -4.136 1.00 59.34 194 THR A O 1
ATOM 1615 N N . ASN A 1 195 ? 28.284 -4.196 -3.152 1.00 65.00 195 ASN A N 1
ATOM 1616 C CA . ASN A 1 195 ? 27.955 -3.013 -3.932 1.00 65.00 195 ASN A CA 1
ATOM 1617 C C . ASN A 1 195 ? 28.770 -1.807 -3.434 1.00 65.00 195 ASN A C 1
ATOM 1619 O O . ASN A 1 195 ? 28.629 -1.382 -2.293 1.00 65.00 195 ASN A O 1
ATOM 1623 N N . GLN A 1 196 ? 29.622 -1.223 -4.282 1.00 68.12 196 GLN A N 1
ATOM 1624 C CA . GLN A 1 196 ? 30.503 -0.122 -3.857 1.00 68.12 196 GLN A CA 1
ATOM 1625 C C . GLN A 1 196 ? 29.743 1.183 -3.558 1.00 68.12 196 GLN A C 1
ATOM 1627 O O . GLN A 1 196 ? 30.243 2.037 -2.832 1.00 68.12 196 GLN A O 1
ATOM 1632 N N . ILE A 1 197 ? 28.532 1.337 -4.102 1.00 82.25 197 ILE A N 1
ATOM 1633 C CA . ILE A 1 197 ? 27.736 2.569 -3.999 1.00 82.25 197 ILE A CA 1
ATOM 1634 C C . ILE A 1 197 ? 26.871 2.585 -2.728 1.00 82.25 197 ILE A C 1
ATOM 1636 O O . ILE A 1 197 ? 26.655 3.638 -2.129 1.00 82.25 197 ILE A O 1
ATOM 1640 N N . ILE A 1 198 ? 26.362 1.427 -2.302 1.00 83.50 198 ILE A N 1
ATOM 1641 C CA . ILE A 1 198 ? 25.480 1.302 -1.137 1.00 83.50 198 ILE A CA 1
ATOM 1642 C C . ILE A 1 198 ? 26.198 0.456 -0.096 1.00 83.50 198 ILE A C 1
ATOM 1644 O O . ILE A 1 198 ? 26.468 -0.712 -0.337 1.00 83.50 198 ILE A O 1
ATOM 1648 N N . ASN A 1 199 ? 26.462 1.031 1.078 1.00 87.56 199 ASN A N 1
ATOM 1649 C CA . ASN A 1 199 ? 27.127 0.328 2.171 1.00 87.56 199 ASN A CA 1
ATOM 1650 C C . ASN A 1 199 ? 26.220 0.284 3.418 1.00 87.56 199 ASN A C 1
ATOM 1652 O O . ASN A 1 199 ? 26.221 1.236 4.210 1.00 87.56 199 ASN A O 1
ATOM 1656 N N . PRO A 1 200 ? 25.477 -0.822 3.628 1.00 88.12 200 PRO A N 1
ATOM 1657 C CA . PRO A 1 200 ? 24.567 -0.977 4.764 1.00 88.12 200 PRO A CA 1
ATOM 1658 C C . PRO A 1 200 ? 25.244 -0.818 6.128 1.00 88.12 200 PRO A C 1
ATOM 1660 O O . PRO A 1 200 ? 24.662 -0.230 7.038 1.00 88.12 200 PRO A O 1
ATOM 1663 N N . ILE A 1 201 ? 26.487 -1.290 6.270 1.00 89.56 201 ILE A N 1
ATOM 1664 C CA . ILE A 1 201 ? 27.248 -1.211 7.527 1.00 89.56 201 ILE A CA 1
ATOM 1665 C C . ILE A 1 201 ? 27.518 0.253 7.880 1.00 89.56 201 ILE A C 1
ATOM 1667 O O . ILE A 1 201 ? 27.299 0.668 9.015 1.00 89.56 201 ILE A O 1
ATOM 1671 N N . SER A 1 202 ? 27.927 1.065 6.903 1.00 91.12 202 SER A N 1
ATOM 1672 C CA . SER A 1 202 ? 28.156 2.496 7.128 1.00 91.12 202 SER A CA 1
ATOM 1673 C C . SER A 1 202 ? 26.874 3.241 7.524 1.00 91.12 202 SER A C 1
ATOM 1675 O O . SER A 1 202 ? 26.906 4.082 8.422 1.00 91.12 202 SER A O 1
ATOM 1677 N N . GLN A 1 203 ? 25.731 2.883 6.925 1.00 92.94 203 GLN A N 1
ATOM 1678 C CA . GLN A 1 203 ? 24.439 3.479 7.261 1.00 92.94 203 GLN A CA 1
ATOM 1679 C C . GLN A 1 203 ? 23.987 3.087 8.668 1.00 92.94 203 GLN A C 1
ATOM 1681 O O . GLN A 1 203 ? 23.526 3.941 9.424 1.00 92.94 203 GLN A O 1
ATOM 1686 N N . LEU A 1 204 ? 24.168 1.821 9.054 1.00 93.06 204 LEU A N 1
ATOM 1687 C CA . LEU A 1 204 ? 23.904 1.363 10.418 1.00 93.06 204 LEU A CA 1
ATOM 1688 C C . LEU A 1 204 ? 24.805 2.077 11.430 1.00 93.06 204 LEU A C 1
ATOM 1690 O O . LEU A 1 204 ? 24.301 2.586 12.430 1.00 93.06 204 LEU A O 1
ATOM 1694 N N . ASN A 1 205 ? 26.105 2.197 11.149 1.00 94.19 205 ASN A N 1
ATOM 1695 C CA . ASN A 1 205 ? 27.041 2.926 12.008 1.00 94.19 205 ASN A CA 1
ATOM 1696 C C . ASN A 1 205 ? 26.622 4.390 12.182 1.00 94.19 205 ASN A C 1
ATOM 1698 O O . ASN A 1 205 ? 26.641 4.909 13.296 1.00 94.19 205 ASN A O 1
ATOM 1702 N N . PHE A 1 206 ? 26.176 5.049 11.110 1.00 95.19 206 PHE A N 1
ATOM 1703 C CA . PHE A 1 206 ? 25.644 6.405 11.199 1.00 95.19 206 PHE A CA 1
ATOM 1704 C C . PHE A 1 206 ? 24.390 6.477 12.084 1.00 95.19 206 PHE A C 1
ATOM 1706 O O . PHE A 1 206 ? 24.317 7.331 12.971 1.00 95.19 206 PHE A O 1
ATOM 1713 N N . LEU A 1 207 ? 23.425 5.571 11.899 1.00 95.25 207 LEU A N 1
ATOM 1714 C CA . LEU A 1 207 ? 22.197 5.545 12.701 1.00 95.25 207 LEU A CA 1
ATOM 1715 C C . LEU A 1 207 ? 22.476 5.287 14.190 1.00 95.25 207 LEU A C 1
ATOM 1717 O O . LEU A 1 207 ? 21.842 5.913 15.039 1.00 95.25 207 LEU A O 1
ATOM 1721 N N . PHE A 1 208 ? 23.431 4.409 14.507 1.00 95.38 208 PHE A N 1
ATOM 1722 C CA . PHE A 1 208 ? 23.791 4.070 15.887 1.00 95.38 208 PHE A CA 1
ATOM 1723 C C . PHE A 1 208 ? 24.763 5.055 16.541 1.00 95.38 208 PHE A C 1
ATOM 1725 O O . PHE A 1 208 ? 24.818 5.108 17.766 1.00 95.38 208 PHE A O 1
ATOM 1732 N N . SER A 1 209 ?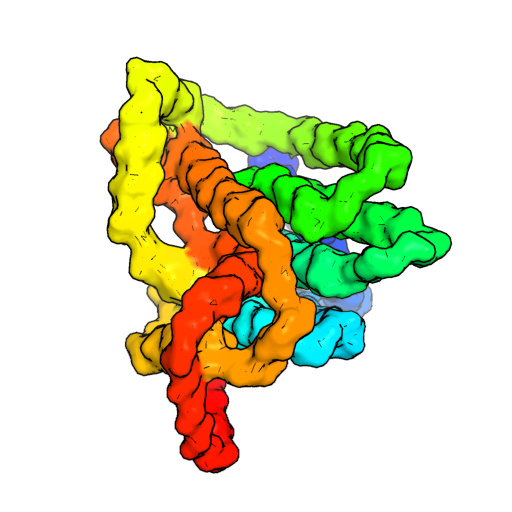 25.482 5.873 15.764 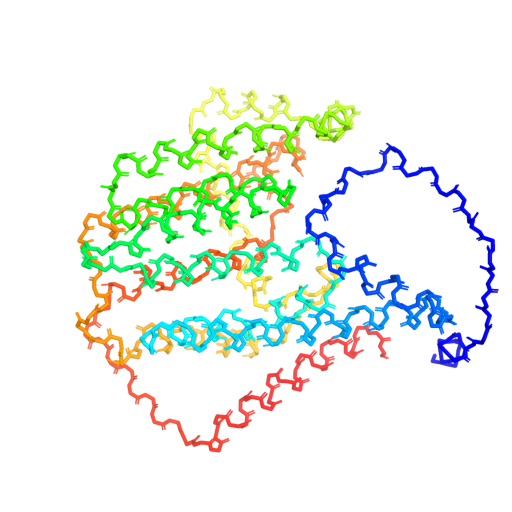1.00 96.12 209 SER A N 1
ATOM 1733 C CA . SER A 1 209 ? 26.406 6.875 16.315 1.00 96.12 209 SER A CA 1
ATOM 1734 C C . SER A 1 209 ? 25.706 7.926 17.186 1.00 96.12 209 SER A C 1
ATOM 1736 O O . SER A 1 209 ? 26.301 8.451 18.124 1.00 96.12 209 SER A O 1
ATOM 1738 N N . ASN A 1 210 ? 24.438 8.235 16.896 1.00 94.69 210 ASN A N 1
ATOM 1739 C CA . ASN A 1 210 ? 23.619 9.118 17.716 1.00 94.69 210 ASN A CA 1
ATOM 1740 C C . ASN A 1 210 ? 22.124 8.812 17.496 1.00 94.69 210 ASN A C 1
ATOM 1742 O O . ASN A 1 210 ? 21.662 8.928 16.359 1.00 94.69 210 ASN A O 1
ATOM 1746 N N . PRO A 1 211 ? 21.327 8.514 18.543 1.00 91.81 211 PRO A N 1
ATOM 1747 C CA . PRO A 1 211 ? 19.887 8.262 18.412 1.00 91.81 211 PRO A CA 1
ATOM 1748 C C . PRO A 1 211 ? 19.108 9.376 17.694 1.00 91.81 211 PRO A C 1
ATOM 1750 O O . PRO A 1 211 ? 18.095 9.106 17.044 1.00 91.81 211 PRO A O 1
ATOM 1753 N N . ILE A 1 212 ? 19.591 10.626 17.747 1.00 96.50 212 ILE A N 1
ATOM 1754 C CA . ILE A 1 212 ? 18.989 11.750 17.017 1.00 96.50 212 ILE A CA 1
ATOM 1755 C C . ILE A 1 212 ? 19.023 11.535 15.497 1.00 96.50 212 ILE A C 1
ATOM 1757 O O . ILE A 1 212 ? 18.176 12.072 14.786 1.00 96.50 212 ILE A O 1
ATOM 1761 N N . ASN A 1 213 ? 19.974 10.750 14.979 1.00 95.81 213 ASN A N 1
ATOM 1762 C CA . ASN A 1 213 ? 20.126 10.505 13.548 1.00 95.81 213 ASN A CA 1
ATOM 1763 C C . ASN A 1 213 ? 18.944 9.716 12.991 1.00 95.81 213 ASN A C 1
ATOM 1765 O O . ASN A 1 213 ? 18.473 10.038 11.905 1.00 95.81 213 ASN A O 1
ATOM 1769 N N . ILE A 1 214 ? 18.393 8.771 13.759 1.00 95.75 214 ILE A N 1
ATOM 1770 C CA . ILE A 1 214 ? 17.164 8.056 13.389 1.00 95.75 214 ILE A CA 1
ATOM 1771 C C . ILE A 1 214 ? 16.017 9.056 13.202 1.00 95.75 214 ILE A C 1
ATOM 1773 O O . ILE A 1 214 ? 15.338 9.046 12.174 1.00 95.75 214 ILE A O 1
ATOM 1777 N N . ILE A 1 215 ? 15.836 9.966 14.164 1.00 96.44 215 ILE A N 1
ATOM 1778 C CA . ILE A 1 215 ? 14.786 10.991 14.111 1.00 96.44 215 ILE A CA 1
ATOM 1779 C C . ILE A 1 215 ? 15.012 11.924 12.916 1.00 96.44 215 ILE A C 1
ATOM 1781 O O . ILE A 1 215 ? 14.064 12.212 12.182 1.00 96.44 215 ILE A O 1
ATOM 1785 N N . LYS A 1 216 ? 16.256 12.363 12.681 1.00 96.88 216 LYS A N 1
ATOM 1786 C CA . LYS A 1 216 ? 16.620 13.216 11.541 1.00 96.88 216 LYS A CA 1
ATOM 1787 C C . LYS A 1 216 ? 16.308 12.537 10.213 1.00 96.88 216 LYS A C 1
ATOM 1789 O O . LYS A 1 216 ? 15.595 13.126 9.410 1.00 96.88 216 LYS A O 1
ATOM 1794 N N . VAL A 1 217 ? 16.784 11.310 9.999 1.00 97.12 217 VAL A N 1
ATOM 1795 C CA . VAL A 1 217 ? 16.560 10.553 8.758 1.00 97.12 217 VAL A CA 1
ATOM 1796 C C . VAL A 1 217 ? 15.070 10.390 8.498 1.00 97.12 217 VAL A C 1
ATOM 1798 O O . VAL A 1 217 ? 14.602 10.732 7.414 1.00 97.12 217 VAL A O 1
ATOM 1801 N N . VAL A 1 218 ? 14.300 9.935 9.491 1.00 97.44 218 VAL A N 1
ATOM 1802 C CA . VAL A 1 218 ? 12.851 9.753 9.333 1.00 97.44 218 VAL A CA 1
ATOM 1803 C C . VAL A 1 218 ? 12.170 11.085 9.021 1.00 97.44 218 VAL A C 1
ATOM 1805 O O . VAL A 1 218 ? 11.390 11.157 8.074 1.00 97.44 218 VAL A O 1
ATOM 1808 N N . THR A 1 219 ? 12.479 12.153 9.756 1.00 97.81 219 THR A N 1
ATOM 1809 C CA . THR A 1 219 ? 11.817 13.459 9.597 1.00 97.81 219 THR A CA 1
ATOM 1810 C C . THR A 1 219 ? 12.153 14.107 8.254 1.00 97.81 219 THR A C 1
ATOM 1812 O O . THR A 1 219 ? 11.245 14.464 7.506 1.00 97.81 219 THR A O 1
ATOM 1815 N N . ILE A 1 220 ? 13.441 14.192 7.909 1.00 97.94 220 ILE A N 1
ATOM 1816 C CA . ILE A 1 220 ? 13.933 14.764 6.647 1.00 97.94 220 ILE A CA 1
ATOM 1817 C C . ILE A 1 220 ? 13.357 13.975 5.469 1.00 97.94 220 ILE A C 1
ATOM 1819 O O . ILE A 1 220 ? 12.763 14.558 4.563 1.00 97.94 220 ILE A O 1
ATOM 1823 N N . THR A 1 221 ? 13.438 12.641 5.513 1.00 97.69 221 THR A N 1
ATOM 1824 C CA . THR A 1 221 ? 12.845 11.785 4.475 1.00 97.69 221 THR A CA 1
ATOM 1825 C C . THR A 1 221 ? 11.352 12.042 4.333 1.00 97.69 221 THR A C 1
ATOM 1827 O O . THR A 1 221 ? 10.869 12.197 3.213 1.00 97.69 221 THR A O 1
ATOM 1830 N N . THR A 1 222 ? 10.619 12.109 5.448 1.00 97.44 222 THR A N 1
ATOM 1831 C CA . THR A 1 222 ? 9.173 12.354 5.430 1.00 97.44 222 THR A CA 1
ATOM 1832 C C . THR A 1 222 ? 8.871 13.675 4.738 1.00 97.44 222 THR A C 1
ATOM 1834 O O . THR A 1 222 ? 8.099 13.678 3.790 1.00 97.44 222 THR A O 1
ATOM 1837 N N . ILE A 1 223 ? 9.522 14.769 5.137 1.00 97.75 223 ILE A N 1
ATOM 1838 C CA . ILE A 1 223 ? 9.289 16.101 4.561 1.00 97.75 223 ILE A CA 1
ATOM 1839 C C . ILE A 1 223 ? 9.563 16.104 3.051 1.00 97.75 223 ILE A C 1
ATOM 1841 O O . ILE A 1 223 ? 8.713 16.539 2.276 1.00 97.75 223 ILE A O 1
ATOM 1845 N N . HIS A 1 224 ? 10.705 15.565 2.613 1.00 97.56 224 HIS A N 1
ATOM 1846 C CA . HIS A 1 224 ? 11.078 15.573 1.195 1.00 97.56 224 HIS A CA 1
ATOM 1847 C C . HIS A 1 224 ? 10.243 14.623 0.326 1.00 97.56 224 HIS A C 1
ATOM 1849 O O . HIS A 1 224 ? 10.058 14.883 -0.862 1.00 97.56 224 HIS A O 1
ATOM 1855 N N . ARG A 1 225 ? 9.757 13.505 0.880 1.00 96.81 225 ARG A N 1
ATOM 1856 C CA . ARG A 1 225 ? 9.073 12.450 0.111 1.00 96.81 225 ARG A CA 1
ATOM 1857 C C . ARG A 1 225 ? 7.562 12.403 0.315 1.00 96.81 225 ARG A C 1
ATOM 1859 O O . ARG A 1 225 ? 6.909 11.643 -0.393 1.00 96.81 225 ARG A O 1
ATOM 1866 N N . PHE A 1 226 ? 6.986 13.211 1.207 1.00 96.12 226 PHE A N 1
ATOM 1867 C CA . PHE A 1 226 ? 5.563 13.143 1.562 1.00 96.12 226 PHE A CA 1
ATOM 1868 C C . PHE A 1 226 ? 4.631 13.226 0.347 1.00 96.12 226 PHE A C 1
ATOM 1870 O O . PHE A 1 226 ? 3.812 12.333 0.134 1.00 96.12 226 PHE A O 1
ATOM 1877 N N . SER A 1 227 ? 4.795 14.263 -0.485 1.00 96.19 227 SER A N 1
ATOM 1878 C CA . SER A 1 227 ? 3.980 14.449 -1.695 1.00 96.19 227 SER A CA 1
ATOM 1879 C C . SER A 1 227 ? 4.126 13.265 -2.656 1.00 96.19 227 SER A C 1
ATOM 1881 O O . SER A 1 227 ? 3.134 12.701 -3.118 1.00 96.19 227 SER A O 1
ATOM 1883 N N . PHE A 1 228 ? 5.365 12.809 -2.866 1.00 96.81 228 PHE A N 1
ATOM 1884 C CA . PHE A 1 228 ? 5.652 11.646 -3.699 1.00 96.81 228 PHE A CA 1
ATOM 1885 C C . PHE A 1 228 ? 4.989 10.370 -3.159 1.00 96.81 228 PHE A C 1
ATOM 1887 O O . PHE A 1 228 ? 4.419 9.611 -3.940 1.00 96.81 228 PHE A O 1
ATOM 1894 N N . TYR A 1 229 ? 5.009 10.125 -1.845 1.00 97.19 229 TYR A N 1
ATOM 1895 C CA . TYR A 1 229 ? 4.336 8.971 -1.242 1.00 97.19 229 TYR A CA 1
ATOM 1896 C C . TYR A 1 229 ? 2.821 9.029 -1.424 1.00 97.19 229 TYR A C 1
ATOM 1898 O O . TYR A 1 229 ? 2.224 8.003 -1.731 1.00 97.19 229 TYR A O 1
ATOM 1906 N N . LEU A 1 230 ? 2.193 10.199 -1.298 1.00 96.94 230 LEU A N 1
ATOM 1907 C CA . LEU A 1 230 ? 0.755 10.333 -1.544 1.00 96.94 230 LEU A CA 1
ATOM 1908 C C . LEU A 1 230 ? 0.402 10.107 -3.019 1.00 96.94 230 LEU A C 1
ATOM 1910 O O . LEU A 1 230 ? -0.507 9.336 -3.325 1.00 96.94 230 LEU A O 1
ATOM 1914 N N . GLN A 1 231 ? 1.145 10.719 -3.940 1.00 97.06 231 GLN A N 1
ATOM 1915 C CA . GLN A 1 231 ? 0.898 10.568 -5.375 1.00 97.06 231 GLN A CA 1
ATOM 1916 C C . GLN A 1 231 ? 1.140 9.128 -5.841 1.00 97.06 231 GLN A C 1
ATOM 1918 O O . GLN A 1 231 ? 0.281 8.541 -6.491 1.00 97.06 231 GLN A O 1
ATOM 1923 N N . SER A 1 232 ? 2.256 8.507 -5.447 1.00 97.19 232 SER A N 1
ATOM 1924 C CA . SER A 1 232 ? 2.565 7.113 -5.808 1.00 97.19 232 SER A CA 1
ATOM 1925 C C . SER A 1 232 ? 1.733 6.069 -5.054 1.00 97.19 232 SER A C 1
ATOM 1927 O O . SER A 1 232 ? 1.727 4.907 -5.453 1.00 97.19 232 SER A O 1
ATOM 1929 N N . LEU A 1 233 ? 1.022 6.448 -3.984 1.00 97.56 233 LEU A N 1
ATOM 1930 C CA . LEU A 1 233 ? -0.019 5.616 -3.369 1.00 97.56 233 LEU A CA 1
ATOM 1931 C C . LEU A 1 233 ? -1.275 5.586 -4.248 1.00 97.56 233 LEU A C 1
ATOM 1933 O O . LEU A 1 233 ? -1.906 4.539 -4.364 1.00 97.56 233 LEU A O 1
ATOM 1937 N N . ILE A 1 234 ? -1.629 6.721 -4.861 1.00 97.12 234 ILE A N 1
ATOM 1938 C CA . ILE A 1 234 ? -2.805 6.84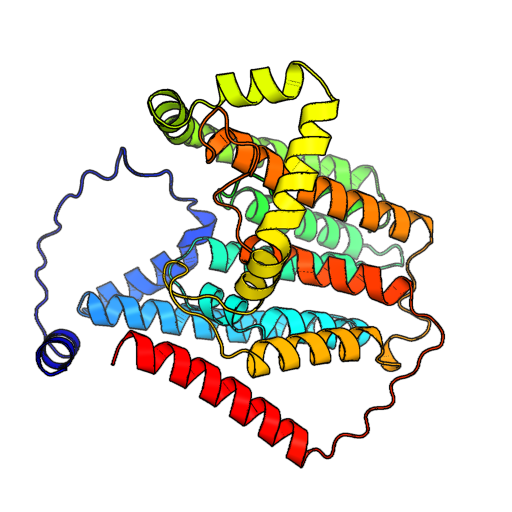8 -5.728 1.00 97.12 234 ILE A CA 1
ATOM 1939 C C . ILE A 1 234 ? -2.514 6.293 -7.125 1.00 97.12 234 ILE A C 1
ATOM 1941 O O . ILE A 1 234 ? -3.265 5.445 -7.595 1.00 97.12 234 ILE A O 1
ATOM 1945 N N . GLY A 1 235 ? -1.439 6.731 -7.784 1.00 95.06 235 GLY A N 1
ATOM 1946 C CA . GLY A 1 235 ? -1.095 6.296 -9.139 1.00 95.06 235 GLY A CA 1
ATOM 1947 C C . GLY A 1 235 ? 0.058 7.074 -9.774 1.00 95.06 235 GLY A C 1
ATOM 1948 O O . GLY A 1 235 ? -0.177 8.046 -10.484 1.00 95.06 235 GLY A O 1
ATOM 1949 N N . ILE A 1 236 ? 1.288 6.592 -9.571 1.00 95.69 236 ILE A N 1
ATOM 1950 C CA . ILE A 1 236 ? 2.432 6.869 -10.454 1.00 95.69 236 ILE A CA 1
ATOM 1951 C C . ILE A 1 236 ? 2.861 5.521 -11.041 1.00 95.69 236 ILE A C 1
ATOM 1953 O O . ILE A 1 236 ? 3.156 4.584 -10.294 1.00 95.69 236 ILE A O 1
ATOM 1957 N N . PHE A 1 237 ? 2.847 5.412 -12.366 1.00 92.62 237 PHE A N 1
ATOM 1958 C CA . PHE A 1 237 ? 2.924 4.149 -13.097 1.00 92.62 237 PHE A CA 1
ATOM 1959 C C . PHE A 1 237 ? 4.269 3.958 -13.810 1.00 92.62 237 PHE A C 1
ATOM 1961 O O . PHE A 1 237 ? 5.188 4.777 -13.709 1.00 92.62 237 PHE A O 1
ATOM 1968 N N . GLY A 1 238 ? 4.396 2.826 -14.512 1.00 86.62 238 GLY A N 1
ATOM 1969 C CA . GLY A 1 238 ? 5.636 2.422 -15.170 1.00 86.62 238 GLY A CA 1
ATOM 1970 C C . GLY A 1 238 ? 6.772 2.277 -14.159 1.00 86.62 238 GLY A C 1
ATOM 1971 O O . GLY A 1 238 ? 6.604 1.654 -13.106 1.00 86.62 238 GLY A O 1
ATOM 1972 N N . TRP A 1 239 ? 7.913 2.896 -14.455 1.00 86.00 239 TRP A N 1
ATOM 1973 C CA . TRP A 1 239 ? 9.062 2.968 -13.550 1.00 86.00 239 TRP A CA 1
ATOM 1974 C C . TRP A 1 239 ? 9.112 4.291 -12.766 1.00 86.00 239 TRP A C 1
ATOM 1976 O O . TRP A 1 239 ? 10.168 4.886 -12.597 1.00 86.00 239 TRP A O 1
ATOM 1986 N N . LEU A 1 240 ? 7.949 4.742 -12.273 1.00 90.31 240 LEU A N 1
ATOM 1987 C CA . LEU A 1 240 ? 7.739 6.051 -11.629 1.00 90.31 240 LEU A CA 1
ATOM 1988 C C . LEU A 1 240 ? 7.880 7.258 -12.572 1.00 90.31 240 LEU A C 1
ATOM 1990 O O . LEU A 1 240 ? 8.273 8.342 -12.148 1.00 90.31 240 LEU A O 1
ATOM 1994 N N . GLU A 1 241 ? 7.559 7.070 -13.847 1.00 89.44 241 GLU A N 1
ATOM 1995 C CA . GLU A 1 241 ? 7.860 8.051 -14.898 1.00 89.44 241 GLU A CA 1
ATOM 1996 C C . GLU A 1 241 ? 6.687 8.985 -15.200 1.00 89.44 241 GLU A C 1
ATOM 1998 O O . GLU A 1 241 ? 6.886 10.132 -15.587 1.00 89.44 241 GLU A O 1
ATOM 2003 N N . TYR A 1 242 ? 5.458 8.494 -15.041 1.00 92.06 242 TYR A N 1
ATOM 2004 C CA . TYR A 1 242 ? 4.243 9.237 -15.356 1.00 92.06 242 TYR A CA 1
ATOM 2005 C C . TYR A 1 242 ? 3.165 8.957 -14.312 1.00 92.06 242 TYR A C 1
ATOM 2007 O O . TYR A 1 242 ? 3.098 7.876 -13.723 1.00 92.06 242 TYR A O 1
ATOM 2015 N N . GLY A 1 243 ? 2.326 9.955 -14.058 1.00 93.94 243 GLY A N 1
ATOM 2016 C CA . GLY A 1 243 ? 1.250 9.883 -13.079 1.00 93.94 243 GLY A CA 1
ATOM 2017 C C . GLY A 1 243 ? -0.029 10.510 -13.607 1.00 93.94 243 GLY A C 1
ATOM 2018 O O . GLY A 1 243 ? -0.140 10.861 -14.783 1.00 93.94 243 GLY A O 1
ATOM 2019 N N . LEU A 1 244 ? -1.006 10.631 -12.721 1.00 95.06 244 LEU A N 1
ATOM 2020 C CA . LEU A 1 244 ? -2.289 11.246 -13.040 1.00 95.06 244 LEU A CA 1
ATOM 2021 C C . LEU A 1 244 ? -2.183 12.771 -13.116 1.00 95.06 244 LEU A C 1
ATOM 2023 O O . LEU A 1 244 ? -1.232 13.375 -12.616 1.00 95.06 244 LEU A O 1
ATOM 2027 N N . ASP A 1 245 ? -3.186 13.399 -13.719 1.00 94.38 245 ASP A N 1
ATOM 2028 C CA . ASP A 1 245 ? -3.333 14.847 -13.681 1.00 94.38 245 ASP A CA 1
ATOM 2029 C C . ASP A 1 245 ? -3.627 15.346 -12.242 1.00 94.38 245 ASP A C 1
ATOM 2031 O O . ASP A 1 245 ? -4.144 14.597 -11.401 1.00 94.38 245 ASP A O 1
ATOM 2035 N N . PRO A 1 246 ? -3.334 16.622 -11.928 1.00 95.25 246 PRO A N 1
ATOM 2036 C CA . PRO A 1 246 ? -3.555 17.179 -10.592 1.00 95.25 246 PRO A CA 1
ATOM 2037 C C . PRO A 1 246 ? -5.000 17.073 -10.080 1.00 95.25 246 PRO A C 1
ATOM 2039 O O . PRO A 1 246 ? -5.207 16.872 -8.880 1.00 95.25 246 PRO A O 1
ATOM 2042 N N . LEU A 1 247 ? -6.000 17.180 -10.965 1.00 95.38 247 LEU A N 1
ATOM 2043 C CA . LEU A 1 247 ? -7.410 17.098 -10.582 1.00 95.38 247 LEU A CA 1
ATOM 2044 C C . LEU A 1 247 ? -7.777 15.671 -10.155 1.00 95.38 247 LEU A C 1
ATOM 2046 O O . LEU A 1 247 ? -8.479 15.503 -9.161 1.00 95.38 247 LEU A O 1
ATOM 2050 N N . SER A 1 248 ? -7.240 14.642 -10.810 1.00 95.69 248 SER A N 1
ATOM 2051 C CA . SER A 1 248 ? -7.397 13.251 -10.374 1.00 95.69 248 SER A CA 1
ATOM 2052 C C . SER A 1 248 ? -6.874 13.029 -8.951 1.00 95.69 248 SER A C 1
ATOM 2054 O O . SER A 1 248 ? -7.580 12.453 -8.120 1.00 95.69 248 SER A O 1
ATOM 2056 N N . TYR A 1 249 ? -5.675 13.527 -8.621 1.00 96.44 249 TYR A N 1
ATOM 2057 C CA . TYR A 1 249 ? -5.148 13.427 -7.252 1.00 96.44 249 TYR A CA 1
ATOM 2058 C C . TYR A 1 249 ? -6.021 14.171 -6.236 1.00 96.44 249 TYR A C 1
ATOM 2060 O O . TYR A 1 249 ? -6.287 13.640 -5.154 1.00 96.44 249 TYR A O 1
ATOM 2068 N N . LEU A 1 250 ? -6.504 15.366 -6.590 1.00 95.69 250 LEU A N 1
ATOM 2069 C CA . LEU A 1 250 ? -7.429 16.131 -5.756 1.00 95.69 250 LEU A CA 1
ATOM 2070 C C . LEU A 1 250 ? -8.723 15.348 -5.498 1.00 95.69 250 LEU A C 1
ATOM 2072 O O . LEU A 1 250 ? -9.147 15.245 -4.351 1.00 95.69 250 LEU A O 1
ATOM 2076 N N . LEU A 1 251 ? -9.325 14.754 -6.531 1.00 94.56 251 LEU A N 1
ATOM 2077 C CA . LEU A 1 251 ? -10.560 13.972 -6.417 1.00 94.56 251 LEU A CA 1
ATOM 2078 C C . LEU A 1 251 ? -10.385 12.747 -5.510 1.00 94.56 251 LEU A C 1
ATOM 2080 O O . LEU A 1 251 ? -11.225 12.514 -4.641 1.00 94.56 251 LEU A O 1
ATOM 2084 N N . TYR A 1 252 ? -9.277 12.006 -5.629 1.00 94.94 252 TYR A N 1
ATOM 2085 C CA . TYR A 1 252 ? -8.972 10.911 -4.698 1.00 94.94 252 TYR A CA 1
ATOM 2086 C C . TYR A 1 252 ? -8.760 11.406 -3.260 1.00 94.94 252 TYR A C 1
ATOM 2088 O O . TYR A 1 252 ? -9.231 10.763 -2.318 1.00 94.94 252 TYR A O 1
ATOM 2096 N N . GLY A 1 253 ? -8.114 12.562 -3.074 1.00 93.69 253 GLY A N 1
ATOM 2097 C CA . GLY A 1 253 ? -7.977 13.209 -1.766 1.00 93.69 253 GLY A CA 1
ATOM 2098 C C . GLY A 1 253 ? -9.325 13.622 -1.164 1.00 93.69 253 GLY A C 1
ATOM 2099 O O . GLY A 1 253 ? -9.594 13.358 0.009 1.00 93.69 253 GLY A O 1
ATOM 2100 N N . LEU A 1 254 ? -10.220 14.194 -1.972 1.00 91.31 254 LEU A N 1
ATOM 2101 C CA . LEU A 1 254 ? -11.581 14.539 -1.559 1.00 91.31 254 LEU A CA 1
ATOM 2102 C C . LEU A 1 254 ? -12.406 13.291 -1.227 1.00 91.31 254 LEU A C 1
ATOM 2104 O O . LEU A 1 254 ? -13.134 13.300 -0.235 1.00 91.31 254 LEU A O 1
ATOM 2108 N N . PHE A 1 255 ? -12.261 12.196 -1.980 1.00 89.94 255 PHE A N 1
ATOM 2109 C CA . PHE A 1 255 ? -12.900 10.921 -1.645 1.00 89.94 255 PHE A CA 1
ATOM 2110 C C . PHE A 1 255 ? -12.386 10.326 -0.338 1.00 89.94 255 PHE A C 1
ATOM 2112 O O . PHE A 1 255 ? -13.183 9.802 0.440 1.00 89.94 255 PHE A O 1
ATOM 2119 N N . PHE A 1 256 ? -11.089 10.449 -0.058 1.00 91.50 256 PHE A N 1
ATOM 2120 C CA . PHE A 1 256 ? -10.531 10.063 1.233 1.00 91.50 256 PHE A CA 1
ATOM 2121 C C . PHE A 1 256 ? -11.172 10.873 2.373 1.00 91.50 256 PHE A C 1
ATOM 2123 O O . PHE A 1 256 ? -11.672 10.290 3.332 1.00 91.50 256 PHE A O 1
ATOM 2130 N N . ILE A 1 257 ? -11.260 12.202 2.242 1.00 89.25 257 ILE A N 1
ATOM 2131 C CA . ILE A 1 257 ? -11.910 13.078 3.236 1.00 89.25 257 ILE A CA 1
ATOM 2132 C C . ILE A 1 257 ? -13.406 12.747 3.389 1.00 89.25 257 ILE A C 1
ATOM 2134 O O . ILE A 1 257 ? -13.922 12.673 4.509 1.00 89.25 257 ILE A O 1
ATOM 2138 N N . TYR A 1 258 ? -14.111 12.510 2.281 1.00 85.38 258 TYR A N 1
ATOM 2139 C CA . TYR A 1 258 ? -15.510 12.079 2.290 1.00 85.38 258 TYR A CA 1
ATOM 2140 C C . TYR A 1 258 ? -15.680 10.770 3.068 1.00 85.38 258 TYR A C 1
ATOM 2142 O O . TYR A 1 258 ? -16.539 10.668 3.944 1.00 85.38 258 TYR A O 1
ATOM 2150 N N . LEU A 1 259 ? -14.810 9.790 2.821 1.00 86.00 259 LEU A N 1
ATOM 2151 C CA . LEU A 1 259 ? -14.834 8.508 3.513 1.00 86.00 259 LEU A CA 1
ATOM 2152 C C . LEU A 1 259 ? -14.640 8.671 5.029 1.00 86.00 259 LEU A C 1
ATOM 2154 O O . LEU A 1 259 ? -15.343 8.023 5.802 1.00 86.00 259 LEU A O 1
ATOM 2158 N N . LEU A 1 260 ? -13.748 9.567 5.468 1.00 85.06 260 LEU A N 1
ATOM 2159 C CA . LEU A 1 260 ? -13.545 9.863 6.894 1.00 85.06 260 LEU A CA 1
ATOM 2160 C C . LEU A 1 260 ? -14.761 10.548 7.545 1.00 85.06 260 LEU A C 1
ATOM 2162 O O . LEU A 1 260 ? -14.990 10.417 8.751 1.00 85.06 260 LEU A O 1
ATOM 2166 N N . THR A 1 261 ? -15.556 11.278 6.761 1.00 79.62 261 THR A N 1
ATOM 2167 C CA . THR A 1 261 ? -16.701 12.059 7.251 1.00 79.62 261 THR A CA 1
ATOM 2168 C C . THR A 1 261 ? -18.053 11.358 7.100 1.00 79.62 261 THR A C 1
ATOM 2170 O O . THR A 1 261 ? -19.022 11.794 7.737 1.00 79.62 261 THR A O 1
ATOM 2173 N N . ASP A 1 262 ? -18.137 10.223 6.396 1.00 74.94 262 ASP A N 1
ATOM 2174 C CA . ASP A 1 262 ? -19.388 9.473 6.220 1.00 74.94 262 ASP A CA 1
ATOM 2175 C C . ASP A 1 262 ? -19.987 9.031 7.573 1.00 74.94 262 ASP A C 1
ATOM 2177 O O . ASP A 1 262 ? -19.335 8.509 8.483 1.00 74.94 262 ASP A O 1
ATOM 2181 N N . SER A 1 263 ? -21.272 9.330 7.750 1.00 55.59 263 SER A N 1
ATOM 2182 C CA . SER A 1 263 ? -22.058 9.080 8.959 1.00 55.59 263 SER A CA 1
ATOM 2183 C C . SER A 1 263 ? -22.485 7.621 9.139 1.00 55.59 263 SER A C 1
ATOM 2185 O O . SER A 1 263 ? -22.797 7.227 10.264 1.00 55.59 263 SER A O 1
ATOM 2187 N N . ASN A 1 264 ? -22.420 6.793 8.092 1.00 63.28 264 ASN A N 1
ATOM 2188 C CA . ASN A 1 264 ? -22.729 5.361 8.192 1.00 63.28 264 ASN A CA 1
ATOM 2189 C C . ASN A 1 264 ? -21.760 4.597 9.109 1.00 63.28 264 ASN A C 1
ATOM 2191 O O . ASN A 1 264 ? -22.050 3.482 9.548 1.00 63.28 264 ASN A O 1
ATOM 2195 N N . PHE A 1 265 ? -20.630 5.213 9.464 1.00 63.72 265 PHE A N 1
ATOM 2196 C CA . PHE A 1 265 ? -19.646 4.641 10.374 1.00 63.72 265 PHE A CA 1
ATOM 2197 C C . PHE A 1 265 ? -20.084 4.603 11.862 1.00 63.72 265 PHE A C 1
ATOM 2199 O O . PHE A 1 265 ? -19.380 4.050 12.709 1.00 63.72 265 PHE A O 1
ATOM 2206 N N . MET A 1 266 ? -21.256 5.150 12.215 1.00 52.41 266 MET A N 1
ATOM 2207 C CA . MET A 1 266 ? -21.594 5.505 13.601 1.00 52.41 266 MET A CA 1
ATOM 2208 C C . MET A 1 266 ? -21.908 4.332 14.565 1.00 52.41 266 MET A C 1
ATOM 2210 O O . MET A 1 266 ? -22.615 3.368 14.265 1.00 52.41 266 MET A O 1
ATOM 2214 N N . LYS A 1 267 ? -21.387 4.497 15.793 1.00 52.59 267 LYS A N 1
ATOM 2215 C CA . LYS A 1 267 ? -21.533 3.736 17.058 1.00 52.59 267 LYS A CA 1
ATOM 2216 C C . LYS A 1 267 ? -20.931 2.325 17.164 1.00 52.59 267 LYS A C 1
ATOM 2218 O O . LYS A 1 267 ? -20.314 2.046 18.184 1.00 52.59 267 LYS A O 1
ATOM 2223 N N . LYS A 1 268 ? -21.044 1.428 16.176 1.00 52.69 268 LYS A N 1
ATOM 2224 C CA . LYS A 1 268 ? -20.545 0.027 16.334 1.00 52.69 268 LYS A CA 1
ATOM 2225 C C . LYS A 1 268 ? -19.053 -0.182 16.018 1.00 52.69 268 LYS A C 1
ATOM 2227 O O . LYS A 1 268 ? -18.527 -1.277 16.255 1.00 52.69 268 LYS A O 1
ATOM 2232 N N . GLN A 1 269 ? -18.392 0.845 15.487 1.00 60.88 269 GLN A N 1
ATOM 2233 C CA . GLN A 1 269 ? -17.037 0.774 14.923 1.00 60.88 269 GLN A CA 1
ATOM 2234 C C . GLN A 1 269 ? -15.948 1.426 15.782 1.00 60.88 269 GLN A C 1
ATOM 2236 O O . GLN A 1 269 ? -14.783 1.421 15.392 1.00 60.88 269 GLN A O 1
ATOM 2241 N N . ILE A 1 270 ? -16.326 1.976 16.937 1.00 69.69 270 ILE A N 1
ATOM 2242 C CA . ILE A 1 270 ? -15.386 2.617 17.851 1.00 69.69 270 ILE A CA 1
ATOM 2243 C C . ILE A 1 270 ? -14.536 1.521 18.493 1.00 69.69 270 ILE A C 1
ATOM 2245 O O . ILE A 1 270 ? -15.048 0.641 19.194 1.00 69.69 270 ILE A O 1
ATOM 2249 N N . LEU A 1 271 ? -13.240 1.547 18.201 1.00 82.50 271 LEU A N 1
ATOM 2250 C CA . LEU A 1 271 ? -12.256 0.734 18.899 1.00 82.50 271 LEU A CA 1
ATOM 2251 C C . LEU A 1 271 ? -12.129 1.237 20.342 1.00 82.50 271 LEU A C 1
ATOM 2253 O O . LEU A 1 271 ? -12.288 2.422 20.627 1.00 82.50 271 LEU A O 1
ATOM 2257 N N . LEU A 1 272 ? -11.809 0.336 21.271 1.00 85.50 272 LEU A N 1
ATOM 2258 C CA . LEU A 1 272 ? -11.448 0.739 22.633 1.00 85.50 272 LEU A CA 1
ATOM 2259 C C . LEU A 1 272 ? -10.235 1.682 22.583 1.00 85.50 272 LEU A C 1
ATOM 2261 O O . LEU A 1 272 ? -9.334 1.459 21.774 1.00 85.50 272 LEU A O 1
ATOM 2265 N N . LYS A 1 273 ? -10.166 2.679 23.477 1.00 86.75 273 LYS A N 1
ATOM 2266 C CA . LYS A 1 273 ? -9.085 3.687 23.509 1.00 86.75 273 LYS A CA 1
ATOM 2267 C C . LYS A 1 273 ? -7.686 3.059 23.437 1.00 86.75 273 LYS A C 1
ATOM 2269 O O . LYS A 1 273 ? -6.862 3.492 22.639 1.00 86.75 273 LYS A O 1
ATOM 2274 N N . ASN A 1 274 ? -7.455 1.976 24.179 1.00 89.00 274 ASN A N 1
ATOM 2275 C CA . ASN A 1 274 ? -6.175 1.260 24.173 1.00 89.00 274 ASN A CA 1
ATOM 2276 C C . ASN A 1 274 ? -5.846 0.664 22.793 1.00 89.00 274 ASN A C 1
ATOM 2278 O O . ASN A 1 274 ? -4.698 0.707 22.366 1.00 89.00 274 ASN A O 1
ATOM 2282 N N . LYS A 1 275 ? -6.850 0.165 22.060 1.00 91.06 275 LYS A N 1
ATOM 2283 C CA . LYS A 1 275 ? -6.675 -0.353 20.693 1.00 91.06 275 LYS A CA 1
ATOM 2284 C C . LYS A 1 275 ? -6.402 0.758 19.681 1.00 91.06 275 LYS A C 1
ATOM 2286 O O . LYS A 1 275 ? -5.667 0.522 18.733 1.00 91.06 275 LYS A O 1
ATOM 2291 N N . ILE A 1 276 ? -6.953 1.957 19.885 1.00 91.94 276 ILE A N 1
ATOM 2292 C CA . ILE A 1 276 ? -6.652 3.134 19.052 1.00 91.94 276 ILE A CA 1
ATOM 2293 C C . ILE A 1 276 ? -5.187 3.546 19.233 1.00 91.94 276 ILE A C 1
ATOM 2295 O O . ILE A 1 276 ? -4.479 3.740 18.249 1.00 91.94 276 ILE A O 1
ATOM 2299 N N . ILE A 1 277 ? -4.725 3.627 20.484 1.00 92.75 277 ILE A N 1
ATOM 2300 C CA . ILE A 1 277 ? -3.325 3.930 20.814 1.00 92.75 277 ILE A CA 1
ATOM 2301 C C . ILE A 1 277 ? -2.399 2.859 20.226 1.00 92.75 277 ILE A C 1
ATOM 2303 O O . ILE A 1 277 ? -1.397 3.174 19.592 1.00 92.75 277 ILE A O 1
ATOM 2307 N N . PHE A 1 278 ? -2.764 1.586 20.373 1.00 93.81 278 PHE A N 1
ATOM 2308 C CA . PHE A 1 278 ? -2.002 0.482 19.806 1.00 93.81 278 PHE A CA 1
ATOM 2309 C C . PHE A 1 278 ? -1.923 0.552 18.268 1.00 93.81 278 PHE A C 1
ATOM 2311 O O . PHE A 1 278 ? -0.848 0.386 17.689 1.00 93.81 278 PHE A O 1
ATOM 2318 N N . LEU A 1 279 ? -3.046 0.840 17.602 1.00 95.38 279 LEU A N 1
ATOM 2319 C CA . LEU A 1 279 ? -3.110 1.030 16.153 1.00 95.38 279 LEU A CA 1
ATOM 2320 C C . LEU A 1 279 ? -2.196 2.177 15.694 1.00 95.38 279 LEU A C 1
ATOM 2322 O O . LEU A 1 279 ? -1.454 2.010 14.730 1.00 95.38 279 LEU A O 1
ATOM 2326 N N . PHE A 1 280 ? -2.203 3.304 16.410 1.00 95.94 280 PHE A N 1
ATOM 2327 C CA . PHE A 1 280 ? -1.322 4.444 16.143 1.00 95.94 280 PHE A CA 1
ATOM 2328 C C . PHE A 1 280 ? 0.156 4.055 16.190 1.00 95.94 280 PHE A C 1
ATOM 2330 O O . PHE A 1 280 ? 0.880 4.258 15.216 1.00 95.94 280 PHE A O 1
ATOM 2337 N N . PHE A 1 281 ? 0.596 3.446 17.295 1.00 96.06 281 PHE A N 1
ATOM 2338 C CA . PHE A 1 281 ? 1.988 3.025 17.442 1.00 96.06 281 PHE A CA 1
ATOM 2339 C C . PHE A 1 281 ? 2.375 1.969 16.412 1.00 96.06 281 PHE A C 1
ATOM 2341 O O . PHE A 1 281 ? 3.462 2.048 15.854 1.00 96.06 281 PHE A O 1
ATOM 2348 N N . THR A 1 282 ? 1.479 1.034 16.092 1.00 95.31 282 THR A N 1
ATOM 2349 C CA . THR A 1 282 ? 1.725 0.034 15.044 1.00 95.31 282 THR A CA 1
ATOM 2350 C C . THR A 1 282 ? 1.983 0.691 13.692 1.00 95.31 282 THR A C 1
ATOM 2352 O O . THR A 1 282 ? 2.957 0.348 13.024 1.00 95.31 282 THR A O 1
ATOM 2355 N N . LEU A 1 283 ? 1.155 1.662 13.295 1.00 96.94 283 LEU A N 1
ATOM 2356 C CA . LEU A 1 283 ? 1.325 2.394 12.037 1.00 96.94 283 LEU A CA 1
ATOM 2357 C C . LEU A 1 283 ? 2.637 3.192 12.013 1.00 96.94 283 LEU A C 1
ATOM 2359 O O . LEU A 1 283 ? 3.358 3.141 11.019 1.00 96.94 283 LEU A O 1
ATOM 2363 N N . ILE A 1 284 ? 2.977 3.873 13.111 1.00 96.81 284 ILE A N 1
ATOM 2364 C CA . ILE A 1 284 ? 4.224 4.645 13.226 1.00 96.81 284 ILE A CA 1
ATOM 2365 C C . ILE A 1 284 ? 5.452 3.740 13.169 1.00 96.81 284 ILE A C 1
ATOM 2367 O O . ILE A 1 284 ? 6.368 4.009 12.396 1.00 96.81 284 ILE A O 1
ATOM 2371 N N . ILE A 1 285 ? 5.470 2.662 13.954 1.00 95.12 285 ILE A N 1
ATOM 2372 C CA . ILE A 1 285 ? 6.579 1.703 13.976 1.00 95.12 285 ILE A CA 1
ATOM 2373 C C . ILE A 1 285 ? 6.758 1.093 12.585 1.00 95.12 285 ILE A C 1
ATOM 2375 O O . ILE A 1 285 ? 7.883 1.010 12.100 1.00 95.12 285 ILE A O 1
ATOM 2379 N N . SER A 1 286 ? 5.661 0.739 11.909 1.00 95.00 286 SER A N 1
ATOM 2380 C CA . SER A 1 286 ? 5.709 0.210 10.542 1.00 95.00 286 SER A CA 1
ATOM 2381 C C . SER A 1 286 ? 6.318 1.213 9.562 1.00 95.00 286 SER A C 1
ATOM 2383 O O . SER A 1 286 ? 7.204 0.859 8.789 1.00 95.00 286 SER A O 1
ATOM 2385 N N . TYR A 1 287 ? 5.890 2.477 9.620 1.00 96.06 287 TYR A N 1
ATOM 2386 C CA . TYR A 1 287 ? 6.431 3.541 8.775 1.00 96.06 287 TYR A CA 1
ATOM 2387 C C . TYR A 1 287 ? 7.932 3.758 9.006 1.00 96.06 287 TYR A C 1
ATOM 2389 O O . TYR A 1 287 ? 8.709 3.737 8.052 1.00 96.06 287 TYR A O 1
ATOM 2397 N N . ILE A 1 288 ? 8.343 3.913 10.270 1.00 95.44 288 ILE A N 1
ATOM 2398 C CA . ILE A 1 288 ? 9.750 4.096 10.649 1.00 95.44 288 ILE A CA 1
ATOM 2399 C C . ILE A 1 288 ? 10.582 2.917 10.150 1.00 95.44 288 ILE A C 1
ATOM 2401 O O . ILE A 1 288 ? 11.632 3.122 9.551 1.00 95.44 288 ILE A O 1
ATOM 2405 N N . PHE A 1 289 ? 10.102 1.690 10.347 1.00 93.75 289 PHE A N 1
ATOM 2406 C CA . PHE A 1 289 ? 10.827 0.490 9.954 1.00 93.75 289 PHE A CA 1
ATOM 2407 C C . PHE A 1 289 ? 11.039 0.411 8.435 1.00 93.75 289 PHE A C 1
ATOM 2409 O O . PHE A 1 289 ? 12.162 0.179 7.991 1.00 93.75 289 PHE A O 1
ATOM 2416 N N . ILE A 1 290 ? 10.007 0.703 7.633 1.00 93.50 290 ILE A N 1
ATOM 2417 C CA . ILE A 1 290 ? 10.113 0.764 6.163 1.00 93.50 290 ILE A CA 1
ATOM 2418 C C . ILE A 1 290 ? 11.129 1.827 5.725 1.00 93.50 290 ILE A C 1
ATOM 2420 O O . ILE A 1 290 ? 11.964 1.562 4.859 1.00 93.50 290 ILE A O 1
ATOM 2424 N N . VAL A 1 291 ? 11.078 3.022 6.323 1.00 94.75 291 VAL A N 1
ATOM 2425 C CA . VAL A 1 291 ? 11.995 4.122 5.990 1.00 94.75 291 VAL A CA 1
ATOM 2426 C C . VAL A 1 291 ? 13.436 3.777 6.362 1.00 94.75 291 VAL A C 1
ATOM 2428 O O . VAL A 1 291 ? 14.331 3.977 5.545 1.00 94.75 291 VAL A O 1
ATOM 2431 N N . LEU A 1 292 ? 13.672 3.229 7.555 1.00 93.94 292 LEU A N 1
ATOM 2432 C CA . LEU A 1 292 ? 15.017 2.877 8.012 1.00 93.94 292 LEU A CA 1
ATOM 2433 C C . LEU A 1 292 ? 15.622 1.729 7.206 1.00 93.94 292 LEU A C 1
ATOM 2435 O O . LEU A 1 292 ? 16.802 1.778 6.880 1.00 93.94 292 LEU A O 1
ATOM 2439 N N . LEU A 1 293 ? 14.834 0.727 6.820 1.00 91.25 293 LEU A N 1
ATOM 2440 C CA . LEU A 1 293 ? 15.333 -0.342 5.955 1.00 91.25 293 LEU A CA 1
ATOM 2441 C C . LEU A 1 293 ? 15.709 0.177 4.571 1.00 91.25 293 LEU A C 1
ATOM 2443 O O . LEU A 1 293 ? 16.752 -0.188 4.038 1.00 91.25 293 LEU A O 1
ATOM 2447 N N . ALA A 1 294 ? 14.907 1.074 4.004 1.00 90.50 294 ALA A N 1
ATOM 2448 C CA . ALA A 1 294 ? 15.251 1.712 2.742 1.00 90.50 294 ALA A CA 1
ATOM 2449 C C . ALA A 1 294 ? 16.483 2.628 2.867 1.00 90.50 294 ALA A C 1
ATOM 2451 O O . ALA A 1 294 ? 17.308 2.699 1.957 1.00 90.50 294 ALA A O 1
ATOM 2452 N N . TYR A 1 295 ? 16.656 3.280 4.016 1.00 92.81 295 TYR A N 1
ATOM 2453 C CA . TYR A 1 295 ? 17.863 4.036 4.326 1.00 92.81 295 TYR A CA 1
ATOM 2454 C C . TYR A 1 295 ? 19.105 3.133 4.391 1.00 92.81 295 TYR A C 1
ATOM 2456 O O . TYR A 1 295 ? 20.140 3.444 3.818 1.00 92.81 295 TYR A O 1
ATOM 2464 N N . VAL A 1 296 ? 19.003 1.973 5.034 1.00 91.00 296 VAL A N 1
ATOM 2465 C CA . VAL A 1 296 ? 20.140 1.056 5.183 1.00 91.00 296 VAL A CA 1
ATOM 2466 C C . VAL A 1 296 ? 20.491 0.361 3.864 1.00 91.00 296 VAL A C 1
ATOM 2468 O O . VAL A 1 296 ? 21.665 0.271 3.518 1.00 91.00 296 VAL A O 1
ATOM 2471 N N . PHE A 1 297 ? 19.494 -0.114 3.115 1.00 86.75 297 PHE A N 1
ATOM 2472 C CA . PHE A 1 297 ? 19.723 -1.010 1.976 1.00 86.75 297 PHE A CA 1
ATOM 2473 C C . PHE A 1 297 ? 19.631 -0.352 0.597 1.00 86.75 297 PHE A C 1
ATOM 2475 O O . PHE A 1 297 ? 20.074 -0.958 -0.372 1.00 86.75 297 PHE A O 1
ATOM 2482 N N . ASN A 1 298 ? 19.079 0.861 0.483 1.00 86.88 298 ASN A N 1
ATOM 2483 C CA . ASN A 1 298 ? 18.859 1.515 -0.816 1.00 86.88 298 ASN A CA 1
ATOM 2484 C C . ASN A 1 298 ? 19.449 2.929 -0.911 1.00 86.88 298 ASN A C 1
ATOM 2486 O O . ASN A 1 298 ? 19.247 3.604 -1.920 1.00 86.88 298 ASN A O 1
ATOM 2490 N N . THR A 1 299 ? 20.123 3.418 0.133 1.00 89.69 299 THR A N 1
ATOM 2491 C CA . THR A 1 299 ? 20.556 4.819 0.213 1.00 89.69 299 THR A CA 1
ATOM 2492 C C . THR A 1 299 ? 22.072 4.921 0.301 1.00 89.69 299 THR A C 1
ATOM 2494 O O . THR A 1 299 ? 22.717 4.211 1.074 1.00 89.69 299 THR A O 1
ATOM 2497 N N . VAL A 1 300 ? 22.640 5.825 -0.496 1.00 91.25 300 VAL A N 1
ATOM 2498 C CA . VAL A 1 300 ? 24.086 6.068 -0.555 1.00 91.25 300 VAL A CA 1
ATOM 2499 C C . VAL A 1 300 ? 24.554 6.734 0.748 1.00 91.25 300 VAL A C 1
ATOM 2501 O O . VAL A 1 300 ? 23.878 7.659 1.226 1.00 91.25 300 VAL A O 1
ATOM 2504 N N . PRO A 1 301 ? 25.684 6.297 1.335 1.00 90.50 301 PRO A N 1
ATOM 2505 C CA . PRO A 1 301 ? 26.242 6.912 2.538 1.00 90.50 301 PRO A CA 1
ATOM 2506 C C . PRO A 1 301 ? 26.456 8.422 2.380 1.00 90.50 301 PRO A C 1
ATOM 2508 O O . PRO A 1 301 ? 26.846 8.899 1.318 1.00 90.50 301 PRO A O 1
ATOM 2511 N N . GLY A 1 302 ? 26.186 9.180 3.445 1.00 88.62 302 GLY A N 1
ATOM 2512 C CA . GLY A 1 302 ? 26.308 10.644 3.456 1.00 88.62 302 GLY A CA 1
ATOM 2513 C C . GLY A 1 302 ? 25.042 11.406 3.046 1.00 88.62 302 GLY A C 1
ATOM 2514 O O . GLY A 1 302 ? 24.982 12.620 3.223 1.00 88.62 302 GLY A O 1
ATOM 2515 N N . THR A 1 303 ? 24.002 10.721 2.562 1.00 91.69 303 THR A N 1
ATOM 2516 C CA . THR A 1 303 ? 22.687 11.336 2.312 1.00 91.69 303 THR A CA 1
ATOM 2517 C C . THR A 1 303 ? 21.740 11.117 3.493 1.00 91.69 303 THR A C 1
ATOM 2519 O O . THR A 1 303 ? 21.722 10.046 4.084 1.00 91.69 303 THR A O 1
ATOM 2522 N N . MET A 1 304 ? 20.935 12.128 3.842 1.00 93.12 304 MET A N 1
ATOM 2523 C CA . MET A 1 304 ? 19.989 12.070 4.977 1.00 93.12 304 MET A CA 1
ATOM 2524 C C . MET A 1 304 ? 18.570 11.634 4.582 1.00 93.12 304 MET A C 1
ATOM 2526 O O . MET A 1 304 ? 17.701 11.471 5.440 1.00 93.12 304 MET A O 1
ATOM 2530 N N . THR A 1 305 ? 18.312 11.484 3.284 1.00 95.62 305 THR A N 1
ATOM 2531 C CA . THR A 1 305 ? 17.006 11.131 2.722 1.00 95.62 305 THR A CA 1
ATOM 2532 C C . THR A 1 305 ? 16.999 9.676 2.299 1.00 95.62 305 THR A C 1
ATOM 2534 O O . THR A 1 305 ? 17.760 9.304 1.415 1.00 95.62 305 THR A O 1
ATOM 2537 N N . ALA A 1 306 ? 16.110 8.859 2.858 1.00 94.19 306 ALA A N 1
ATOM 2538 C CA . ALA A 1 306 ? 15.968 7.482 2.407 1.00 94.19 306 ALA A CA 1
ATOM 2539 C C . ALA A 1 306 ? 15.415 7.429 0.970 1.00 94.19 306 ALA A C 1
ATOM 2541 O O . ALA A 1 306 ? 14.432 8.101 0.633 1.00 94.19 306 ALA A O 1
ATOM 2542 N N . HIS A 1 307 ? 16.034 6.604 0.129 1.00 90.69 307 HIS A N 1
ATOM 2543 C CA . HIS A 1 307 ? 15.628 6.347 -1.253 1.00 90.69 307 HIS A CA 1
ATOM 2544 C C . HIS A 1 307 ? 14.993 4.957 -1.409 1.00 90.69 307 HIS A C 1
ATOM 2546 O O . HIS A 1 307 ? 15.142 4.083 -0.563 1.00 90.69 307 HIS A O 1
ATOM 2552 N N . GLY A 1 308 ? 14.239 4.743 -2.492 1.00 88.00 308 GLY A N 1
ATOM 2553 C CA . GLY A 1 308 ? 13.649 3.435 -2.821 1.00 88.00 308 GLY A CA 1
ATOM 2554 C C . GLY A 1 308 ? 12.312 3.104 -2.140 1.00 88.00 308 GLY A C 1
ATOM 2555 O O . GLY A 1 308 ? 11.700 2.084 -2.465 1.00 88.00 308 GLY A O 1
ATOM 2556 N N . VAL A 1 309 ? 11.812 3.961 -1.242 1.00 92.06 309 VAL A N 1
ATOM 2557 C CA . VAL A 1 309 ? 10.440 3.863 -0.711 1.00 92.06 309 VAL A CA 1
ATOM 2558 C C . VAL A 1 309 ? 9.457 4.467 -1.707 1.00 92.06 309 VAL A C 1
ATOM 2560 O O . VAL A 1 309 ? 9.717 5.526 -2.273 1.00 92.06 309 VAL A O 1
ATOM 2563 N N . GLN A 1 310 ? 8.310 3.816 -1.893 1.00 93.62 310 GLN A N 1
ATOM 2564 C CA . GLN A 1 310 ? 7.218 4.306 -2.732 1.00 93.62 310 GLN A CA 1
ATOM 2565 C C . GLN A 1 310 ? 5.891 4.270 -1.978 1.00 93.62 310 GLN A C 1
ATOM 2567 O O . GLN A 1 310 ? 5.677 3.420 -1.115 1.00 93.62 310 GLN A O 1
ATOM 2572 N N . GLY A 1 311 ? 4.955 5.128 -2.378 1.00 95.12 311 GLY A N 1
ATOM 2573 C CA . GLY A 1 311 ? 3.597 5.190 -1.844 1.00 95.12 311 GLY A CA 1
ATOM 2574 C C . GLY A 1 311 ? 2.853 3.860 -1.912 1.00 95.12 311 GLY A C 1
ATOM 2575 O O . GLY A 1 311 ? 2.158 3.491 -0.967 1.00 95.12 311 GLY A O 1
ATOM 2576 N N . ARG A 1 312 ? 3.089 3.067 -2.968 1.00 94.56 312 ARG A N 1
ATOM 2577 C CA . ARG A 1 312 ? 2.511 1.721 -3.123 1.00 94.56 312 ARG A CA 1
ATOM 2578 C C . ARG A 1 312 ? 2.825 0.779 -1.960 1.00 94.56 312 ARG A C 1
ATOM 2580 O O . ARG A 1 312 ? 2.093 -0.179 -1.726 1.00 94.56 312 ARG A O 1
ATOM 2587 N N . TYR A 1 313 ? 3.893 1.045 -1.203 1.00 93.94 313 TYR A N 1
ATOM 2588 C CA . TYR A 1 313 ? 4.258 0.229 -0.047 1.00 93.94 313 TYR A CA 1
ATOM 2589 C C . TYR A 1 313 ? 3.224 0.382 1.080 1.00 93.94 313 TYR A C 1
ATOM 2591 O O . TYR A 1 313 ? 2.994 -0.547 1.856 1.00 93.94 313 TYR A O 1
ATOM 2599 N N . PHE A 1 314 ? 2.511 1.505 1.114 1.00 96.06 314 PHE A N 1
ATOM 2600 C CA . PHE A 1 314 ? 1.508 1.795 2.127 1.00 96.06 314 PHE A CA 1
ATOM 2601 C C . PHE A 1 314 ? 0.098 1.296 1.769 1.00 96.06 314 PHE A C 1
ATOM 2603 O O . PHE A 1 314 ? -0.785 1.374 2.617 1.00 96.06 314 PHE A O 1
ATOM 2610 N N . ILE A 1 315 ? -0.127 0.703 0.584 1.00 96.94 315 ILE A N 1
ATOM 2611 C CA . ILE A 1 315 ? -1.454 0.194 0.164 1.00 96.94 315 ILE A CA 1
ATOM 2612 C C . ILE A 1 315 ? -2.010 -0.830 1.163 1.00 96.94 315 ILE A C 1
ATOM 2614 O O . ILE A 1 315 ? -3.172 -0.746 1.547 1.00 96.94 315 ILE A O 1
ATOM 2618 N N . SER A 1 316 ? -1.177 -1.760 1.644 1.00 95.62 316 SER A N 1
ATOM 2619 C CA . SER A 1 316 ? -1.609 -2.778 2.623 1.00 95.62 316 SER A CA 1
ATOM 2620 C C . SER A 1 316 ? -1.915 -2.188 4.007 1.00 95.62 316 SER A C 1
ATOM 2622 O O . SER A 1 316 ? -2.678 -2.770 4.774 1.00 95.62 316 SER 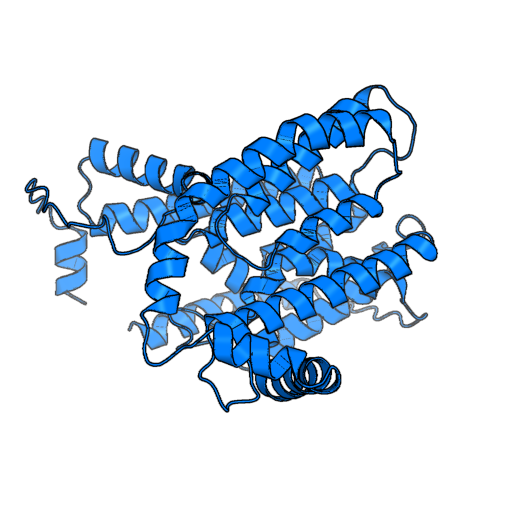A O 1
ATOM 2624 N N . PHE A 1 317 ? -1.352 -1.019 4.322 1.00 96.81 317 PHE A N 1
ATOM 2625 C CA . PHE A 1 317 ? -1.602 -0.295 5.569 1.00 96.81 317 PHE A CA 1
ATOM 2626 C C . PHE A 1 317 ? -2.778 0.681 5.453 1.00 96.81 317 PHE A C 1
ATOM 2628 O O . PHE A 1 317 ? -3.396 1.009 6.462 1.00 96.81 317 PHE A O 1
ATOM 2635 N N . LEU A 1 318 ? -3.121 1.129 4.242 1.00 97.31 318 LEU A N 1
ATOM 2636 C CA . LEU A 1 318 ? -4.142 2.146 3.996 1.00 97.31 318 LEU A CA 1
ATOM 2637 C C . LEU A 1 318 ? -5.499 1.845 4.661 1.00 97.31 318 LEU A C 1
ATOM 2639 O O . LEU A 1 318 ? -6.045 2.757 5.284 1.00 97.31 318 LEU A O 1
ATOM 2643 N N . PRO A 1 319 ? -6.033 0.607 4.649 1.00 96.44 319 PRO A N 1
ATOM 2644 C CA . PRO A 1 319 ? -7.272 0.302 5.361 1.00 96.44 319 PRO A CA 1
ATOM 2645 C C . PRO A 1 319 ? -7.173 0.531 6.874 1.00 96.44 319 PRO A C 1
ATOM 2647 O O . PRO A 1 319 ? -8.127 0.993 7.498 1.00 96.44 319 PRO A O 1
ATOM 2650 N N . PHE A 1 320 ? -6.010 0.250 7.470 1.00 96.62 320 PHE A N 1
ATOM 2651 C CA . PHE A 1 320 ? -5.736 0.487 8.888 1.00 96.62 320 PHE A CA 1
ATOM 2652 C C . PHE A 1 320 ? -5.545 1.976 9.196 1.00 96.62 320 PHE A C 1
ATOM 2654 O O . PHE A 1 320 ? -6.024 2.446 10.227 1.00 96.62 320 PHE A O 1
ATOM 2661 N N . ILE A 1 321 ? -4.910 2.730 8.293 1.00 96.12 321 ILE A N 1
ATOM 2662 C CA . ILE A 1 321 ? -4.786 4.195 8.381 1.00 96.12 321 ILE A CA 1
ATOM 2663 C C . ILE A 1 321 ? -6.176 4.836 8.375 1.00 96.12 321 ILE A C 1
ATOM 2665 O O . ILE A 1 321 ? -6.501 5.652 9.235 1.00 96.12 321 ILE A O 1
ATOM 2669 N N . ILE A 1 322 ? -7.032 4.417 7.444 1.00 94.06 322 ILE A N 1
ATOM 2670 C CA . ILE A 1 322 ? -8.421 4.866 7.367 1.00 94.06 322 ILE A CA 1
ATOM 2671 C C . ILE A 1 322 ? -9.177 4.496 8.650 1.00 94.06 322 ILE A C 1
ATOM 2673 O O . ILE A 1 322 ? -9.837 5.347 9.247 1.00 94.06 322 ILE A O 1
ATOM 2677 N N . LEU A 1 323 ? -9.049 3.244 9.108 1.00 92.38 323 LEU A N 1
ATOM 2678 C CA . LEU A 1 323 ? -9.678 2.778 10.344 1.00 92.38 323 LEU A CA 1
ATOM 2679 C C . LEU A 1 323 ? -9.264 3.627 11.550 1.00 92.38 323 LEU A C 1
ATOM 2681 O O . LEU A 1 323 ? -10.118 3.895 12.391 1.00 92.38 323 LEU A O 1
ATOM 2685 N N . PHE A 1 324 ? -7.995 4.045 11.624 1.00 93.00 324 PHE A N 1
ATOM 2686 C CA . PHE A 1 324 ? -7.464 4.927 12.663 1.00 93.00 324 PHE A CA 1
ATOM 2687 C C . PHE A 1 324 ? -8.107 6.316 12.615 1.00 93.00 324 PHE A C 1
ATOM 2689 O O . PHE A 1 324 ? -8.669 6.758 13.616 1.00 93.00 324 PHE A O 1
ATOM 2696 N N . PHE A 1 325 ? -8.092 6.986 11.459 1.00 90.31 325 PHE A N 1
ATOM 2697 C CA . PHE A 1 325 ? -8.629 8.346 11.337 1.00 90.31 325 PHE A CA 1
ATOM 2698 C C . PHE A 1 325 ? -10.139 8.423 11.587 1.00 90.31 325 PHE A C 1
ATOM 2700 O O . PHE A 1 325 ? -10.605 9.379 12.206 1.00 90.31 325 PHE A O 1
ATOM 2707 N N . ILE A 1 326 ? -10.901 7.392 11.205 1.00 87.44 326 ILE A N 1
ATOM 2708 C CA . ILE A 1 326 ? -12.346 7.318 11.485 1.00 87.44 326 ILE A CA 1
ATOM 2709 C C . ILE A 1 326 ? -12.639 7.337 13.000 1.00 87.44 326 ILE A C 1
ATOM 2711 O O . ILE A 1 326 ? -13.718 7.772 13.406 1.00 87.44 326 ILE A O 1
ATOM 2715 N N . GLN A 1 327 ? -11.691 6.931 13.858 1.00 85.00 327 GLN A N 1
ATOM 2716 C CA . GLN A 1 327 ? -11.877 6.966 15.317 1.00 85.00 327 GLN A CA 1
ATOM 2717 C C . GLN A 1 327 ? -11.909 8.392 15.885 1.00 85.00 327 GLN A C 1
ATOM 2719 O O . GLN A 1 327 ? -12.559 8.624 16.901 1.00 85.00 327 GLN A O 1
ATOM 2724 N N . PHE A 1 328 ? -11.239 9.349 15.235 1.00 79.56 328 PHE A N 1
ATOM 2725 C CA . PHE A 1 328 ? -11.116 10.742 15.696 1.00 79.56 328 PHE A CA 1
ATOM 2726 C C . PHE A 1 328 ? -12.165 11.659 15.087 1.00 79.56 328 PHE A C 1
ATOM 2728 O O . PHE A 1 328 ? -11.977 12.872 15.006 1.00 79.56 328 PHE A O 1
ATOM 2735 N N . LYS A 1 329 ? -13.276 11.086 14.629 1.00 69.56 329 LYS A N 1
ATOM 2736 C CA . LYS A 1 329 ? -14.330 11.852 13.993 1.00 69.56 329 LYS A CA 1
ATOM 2737 C C . LYS A 1 329 ? -14.876 12.916 14.950 1.00 69.56 329 LYS A C 1
ATOM 2739 O O . LYS A 1 329 ? -15.700 12.637 15.821 1.00 69.56 329 LYS A O 1
ATOM 2744 N N . ASN A 1 330 ? -14.454 14.159 14.730 1.00 54.72 330 ASN A N 1
ATOM 2745 C CA . ASN A 1 330 ? -15.126 15.335 15.259 1.00 54.72 330 ASN A CA 1
ATOM 2746 C C . ASN A 1 330 ? -16.521 15.430 14.632 1.00 54.72 330 ASN A C 1
ATOM 2748 O O . ASN A 1 330 ? -16.773 14.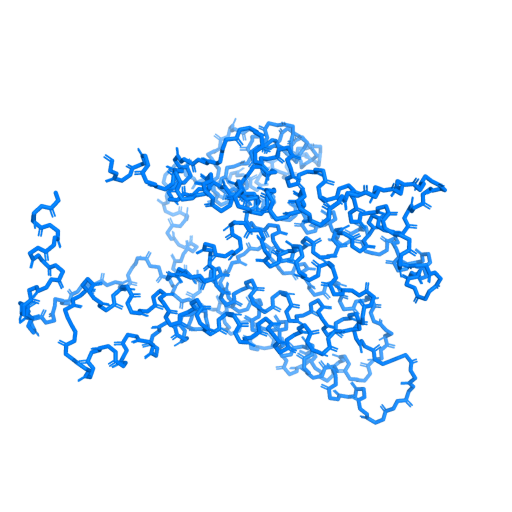898 13.552 1.00 54.72 330 ASN A O 1
ATOM 2752 N N . LYS A 1 331 ? -17.444 16.130 15.298 1.00 53.69 331 LYS A N 1
ATOM 2753 C CA . LYS A 1 331 ? -18.856 16.313 14.899 1.00 53.69 331 LYS A CA 1
ATOM 2754 C C . LYS A 1 331 ? -19.071 16.957 13.507 1.00 53.69 331 LYS A C 1
ATOM 2756 O O . LYS A 1 331 ? -20.205 17.287 13.172 1.00 53.69 331 LYS A O 1
ATOM 2761 N N . ILE A 1 332 ? -18.024 17.130 12.702 1.00 56.12 332 ILE A N 1
ATOM 2762 C CA . ILE A 1 332 ? -18.065 17.664 11.345 1.00 56.12 332 ILE A CA 1
ATOM 2763 C C . ILE A 1 332 ? -18.740 16.627 10.444 1.00 56.12 332 ILE A C 1
ATOM 2765 O O . ILE A 1 332 ? -18.218 15.545 10.172 1.00 56.12 332 ILE A O 1
ATOM 2769 N N . ARG A 1 333 ? -19.958 16.957 10.021 1.00 61.16 333 ARG A N 1
ATOM 2770 C CA . ARG A 1 333 ? -20.751 16.166 9.085 1.00 61.16 333 ARG A CA 1
ATOM 2771 C C . ARG A 1 333 ? -20.697 16.860 7.732 1.00 61.16 333 ARG A C 1
ATOM 2773 O O . ARG A 1 333 ? -21.407 17.837 7.525 1.00 61.16 333 ARG A O 1
ATOM 2780 N N . LEU A 1 334 ? -19.889 16.340 6.814 1.00 62.50 334 LEU A N 1
ATOM 2781 C CA . LEU A 1 334 ? -19.998 16.709 5.406 1.00 62.50 334 LEU A CA 1
ATOM 2782 C C . LEU A 1 334 ? -21.115 15.867 4.793 1.00 62.50 334 LEU A C 1
ATOM 2784 O O . LEU A 1 334 ? -20.927 14.699 4.461 1.00 62.50 334 LEU A O 1
ATOM 2788 N N . LYS A 1 335 ? -22.314 16.444 4.697 1.00 60.72 335 LYS A N 1
ATOM 2789 C CA . LYS A 1 335 ? -23.429 15.823 3.979 1.00 60.72 335 LYS A CA 1
ATOM 2790 C C . LYS A 1 335 ? -23.355 16.264 2.519 1.00 60.72 335 LYS A C 1
ATOM 2792 O O . LYS A 1 335 ? -24.055 17.177 2.102 1.00 60.72 335 LYS A O 1
ATOM 2797 N N . LEU A 1 336 ? -22.455 15.642 1.763 1.00 64.50 336 LEU A N 1
ATOM 2798 C CA . LEU A 1 336 ? -22.357 15.855 0.321 1.00 64.50 336 LEU A CA 1
ATOM 2799 C C . LEU A 1 336 ? -23.502 15.099 -0.365 1.00 64.50 336 LEU A C 1
ATOM 2801 O O . LEU A 1 336 ? -23.427 13.892 -0.571 1.00 64.50 336 LEU A O 1
ATOM 2805 N N . GLN A 1 337 ? -24.590 15.805 -0.681 1.00 65.56 337 GLN A N 1
ATOM 2806 C CA . GLN A 1 337 ? -25.616 15.315 -1.605 1.00 65.56 337 GLN A CA 1
ATOM 2807 C C . GLN A 1 337 ? -25.160 15.605 -3.031 1.00 65.56 337 GLN A C 1
ATOM 2809 O O . GLN A 1 337 ? -25.551 16.591 -3.648 1.00 65.56 337 GLN A O 1
ATOM 2814 N N . ILE A 1 338 ? -24.280 14.749 -3.536 1.00 69.56 338 ILE A N 1
ATOM 2815 C CA . ILE A 1 338 ? -23.869 14.782 -4.935 1.00 69.56 338 ILE A CA 1
ATOM 2816 C C . ILE A 1 338 ? -24.918 13.996 -5.728 1.00 69.56 338 ILE A C 1
ATOM 2818 O O . ILE A 1 338 ? -25.254 12.865 -5.372 1.00 69.56 338 ILE A O 1
ATOM 2822 N N . ASN A 1 339 ? -25.469 14.603 -6.783 1.00 78.50 339 ASN A N 1
ATOM 2823 C CA . ASN A 1 339 ? -26.386 13.910 -7.689 1.00 78.50 339 ASN A CA 1
ATOM 2824 C C . ASN A 1 339 ? -25.679 12.676 -8.279 1.00 78.50 339 ASN A C 1
ATOM 2826 O O . ASN A 1 339 ? -24.494 12.742 -8.607 1.00 78.50 339 ASN A O 1
ATOM 2830 N N . ILE A 1 340 ? -26.396 11.563 -8.450 1.00 82.94 340 ILE A N 1
ATOM 2831 C CA . ILE A 1 340 ? -25.840 10.323 -9.008 1.00 82.94 340 ILE A CA 1
ATOM 2832 C C . ILE A 1 340 ? -25.166 10.561 -10.367 1.00 82.94 340 ILE A C 1
ATOM 2834 O O . ILE A 1 340 ? -24.126 9.977 -10.655 1.00 82.94 340 ILE A O 1
ATOM 2838 N N . PHE A 1 341 ? -25.689 11.510 -11.148 1.00 84.31 341 PHE A N 1
ATOM 2839 C CA . PHE A 1 341 ? -25.085 11.967 -12.396 1.00 84.31 341 PHE A CA 1
ATOM 2840 C C . PHE A 1 341 ? -23.646 12.481 -12.216 1.00 84.31 341 PHE A C 1
ATOM 2842 O O . PHE A 1 341 ? -22.748 12.072 -12.947 1.00 84.31 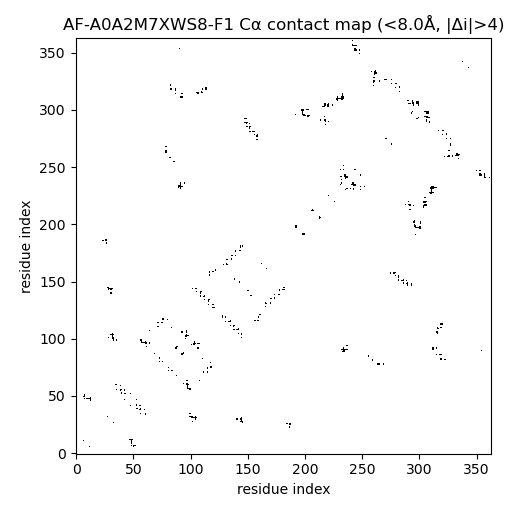341 PHE A O 1
ATOM 2849 N N . PHE A 1 342 ? -23.391 13.311 -11.200 1.00 85.19 342 PHE A N 1
ATOM 2850 C CA . PHE A 1 342 ? -22.047 13.817 -10.911 1.00 85.19 342 PHE A CA 1
ATOM 2851 C C . PHE A 1 342 ? -21.104 12.714 -10.419 1.00 85.19 342 PHE A C 1
ATOM 2853 O O . PHE A 1 342 ? -19.920 12.751 -10.743 1.00 85.19 342 PHE A O 1
ATOM 2860 N N . TYR A 1 343 ? -21.605 11.702 -9.699 1.00 83.75 343 TYR A N 1
ATOM 2861 C CA . TYR A 1 343 ? -20.793 10.526 -9.366 1.00 83.75 343 TYR A CA 1
ATOM 2862 C C . TYR A 1 343 ? -20.332 9.788 -10.624 1.00 83.75 343 TYR A C 1
ATOM 2864 O O . TYR A 1 343 ? -19.147 9.478 -10.743 1.00 83.75 343 TYR A O 1
ATOM 2872 N N . TYR A 1 344 ? -21.238 9.547 -11.576 1.00 87.69 344 TYR A N 1
ATOM 2873 C CA . TYR A 1 344 ? -20.879 8.920 -12.848 1.00 87.69 344 TYR A CA 1
ATOM 2874 C C . TYR A 1 344 ? -19.892 9.770 -13.647 1.00 87.69 344 TYR A C 1
ATOM 2876 O O . TYR A 1 344 ? -18.924 9.222 -14.162 1.00 87.69 344 TYR A O 1
ATOM 2884 N N . LEU A 1 345 ? -20.072 11.094 -13.687 1.00 90.94 345 LEU A N 1
ATOM 2885 C CA . LEU A 1 345 ? -19.118 11.997 -14.334 1.00 90.94 345 LEU A CA 1
ATOM 2886 C C . LEU A 1 345 ? -17.725 11.931 -13.702 1.00 90.94 345 LEU A C 1
ATOM 2888 O O . LEU A 1 345 ? -16.743 11.855 -14.431 1.00 90.94 345 LEU A O 1
ATOM 2892 N N . ILE A 1 346 ? -17.619 11.916 -12.369 1.00 90.62 346 ILE A N 1
ATOM 2893 C CA . ILE A 1 346 ? -16.321 11.802 -11.686 1.00 90.62 346 ILE A CA 1
ATOM 2894 C C . ILE A 1 346 ? -15.666 10.453 -11.997 1.00 90.62 346 ILE A C 1
ATOM 2896 O O . ILE A 1 346 ? -14.470 10.400 -12.269 1.00 90.62 346 ILE A O 1
ATOM 2900 N N . ILE A 1 347 ? -16.433 9.361 -11.986 1.00 89.38 347 ILE A N 1
ATOM 2901 C CA . ILE A 1 347 ? -15.913 8.028 -12.320 1.00 89.38 347 ILE A CA 1
ATOM 2902 C C . ILE A 1 347 ? -15.428 7.988 -13.774 1.00 89.38 347 ILE A C 1
ATOM 2904 O O . ILE A 1 347 ? -14.325 7.510 -14.029 1.00 89.38 347 ILE A O 1
ATOM 2908 N N . LEU A 1 348 ? -16.217 8.518 -14.713 1.00 93.06 348 LEU A N 1
ATOM 2909 C CA . LEU A 1 348 ? -15.848 8.612 -16.127 1.00 93.06 348 LEU A CA 1
ATOM 2910 C C . LEU A 1 348 ? -14.600 9.474 -16.322 1.00 93.06 348 LEU A C 1
ATOM 2912 O O . LEU A 1 348 ? -13.707 9.074 -17.063 1.00 93.06 348 LEU A O 1
ATOM 2916 N N . TYR A 1 349 ? -14.504 10.605 -15.620 1.00 94.94 349 TYR A N 1
ATOM 2917 C CA . TYR A 1 349 ? -13.319 11.455 -15.631 1.00 94.94 349 TYR A CA 1
ATOM 2918 C C . TYR A 1 349 ? -12.083 10.699 -15.144 1.00 94.94 349 TYR A C 1
ATOM 2920 O O . TYR A 1 349 ? -11.085 10.665 -15.848 1.00 94.94 349 TYR A O 1
ATOM 2928 N N . LEU A 1 350 ? -12.145 10.044 -13.980 1.00 93.62 350 LEU A N 1
ATOM 2929 C CA . LEU A 1 350 ? -11.004 9.312 -13.422 1.00 93.62 350 LEU A CA 1
ATOM 2930 C C . LEU A 1 350 ? -10.580 8.137 -14.318 1.00 93.62 350 LEU A C 1
ATOM 2932 O O . LEU A 1 350 ? -9.385 7.903 -14.512 1.00 93.62 350 LEU A O 1
ATOM 2936 N N . ALA A 1 351 ? -11.540 7.416 -14.902 1.00 90.56 351 ALA A N 1
ATOM 2937 C CA . ALA A 1 351 ? -11.257 6.352 -15.863 1.00 90.56 351 ALA A CA 1
ATOM 2938 C C . ALA A 1 351 ? -10.628 6.910 -17.154 1.00 90.56 351 ALA A C 1
ATOM 2940 O O . ALA A 1 351 ? -9.625 6.387 -17.632 1.00 90.56 351 ALA A O 1
ATOM 2941 N N . GLY A 1 352 ? -11.157 8.015 -17.680 1.00 93.06 352 GLY A N 1
ATOM 2942 C CA . GLY A 1 352 ? -10.598 8.699 -18.845 1.00 93.06 352 GLY A CA 1
ATOM 2943 C C . GLY A 1 352 ? -9.199 9.264 -18.588 1.00 93.06 352 GLY A C 1
ATOM 2944 O O . GLY A 1 352 ? -8.310 9.079 -19.408 1.00 93.06 352 GLY A O 1
ATOM 2945 N N . ALA A 1 353 ? -8.969 9.882 -17.431 1.00 92.75 353 ALA A N 1
ATOM 2946 C CA . ALA A 1 353 ? -7.690 10.463 -17.033 1.00 92.75 353 ALA A CA 1
ATOM 2947 C C . ALA A 1 353 ? -6.597 9.405 -16.838 1.00 92.75 353 ALA A C 1
ATOM 2949 O O . ALA A 1 353 ? -5.464 9.582 -17.286 1.00 92.75 353 ALA A O 1
ATOM 2950 N N . THR A 1 354 ? -6.938 8.279 -16.205 1.00 89.19 354 THR A N 1
ATOM 2951 C CA . THR A 1 354 ? -6.025 7.131 -16.075 1.00 89.19 354 THR A CA 1
ATOM 2952 C C . THR A 1 354 ? -5.679 6.546 -17.445 1.00 89.19 354 THR A C 1
ATOM 2954 O O . THR A 1 354 ? -4.501 6.328 -17.724 1.00 89.19 354 THR A O 1
ATOM 2957 N N . PHE A 1 355 ? -6.669 6.363 -18.325 1.00 90.25 355 PHE A N 1
ATOM 2958 C CA . PHE A 1 355 ? -6.440 5.910 -19.698 1.00 90.25 355 PHE A CA 1
ATOM 2959 C C . PHE A 1 355 ? -5.572 6.892 -20.492 1.00 90.25 355 PHE A C 1
ATOM 2961 O O . PHE A 1 355 ? -4.598 6.476 -21.108 1.00 90.25 355 PHE A O 1
ATOM 2968 N N . TYR A 1 356 ? -5.874 8.190 -20.432 1.00 92.25 356 TYR A N 1
ATOM 2969 C CA . TYR A 1 356 ? -5.126 9.243 -21.117 1.00 92.25 356 TYR A CA 1
ATOM 2970 C C . TYR A 1 356 ? -3.668 9.316 -20.650 1.00 92.25 356 TYR A C 1
ATOM 2972 O O . TYR A 1 356 ? -2.765 9.412 -21.475 1.00 92.25 356 TYR A O 1
ATOM 2980 N N . SER A 1 357 ? -3.427 9.210 -19.338 1.00 90.56 357 SER A N 1
ATOM 2981 C CA . SER A 1 357 ? -2.079 9.187 -18.754 1.00 90.56 357 SER A CA 1
ATOM 2982 C C . SER A 1 357 ? -1.245 8.016 -19.287 1.00 90.56 357 SER A C 1
ATOM 2984 O O . SER A 1 357 ? -0.085 8.196 -19.656 1.00 90.56 357 SER A O 1
ATOM 2986 N N . VAL A 1 358 ? -1.848 6.826 -19.390 1.00 87.50 358 VAL A N 1
ATOM 2987 C CA . VAL A 1 358 ? -1.199 5.649 -19.986 1.00 87.50 358 VAL A CA 1
ATOM 2988 C C . VAL A 1 358 ? -1.003 5.838 -21.490 1.00 87.50 358 VAL A C 1
ATOM 2990 O O . VAL A 1 358 ? 0.076 5.546 -21.997 1.00 87.50 358 VAL A O 1
ATOM 2993 N N . PHE A 1 359 ? -2.018 6.338 -22.198 1.00 88.88 359 PHE A N 1
ATOM 2994 C CA . PHE A 1 359 ? -1.970 6.541 -23.642 1.00 88.88 359 PHE A CA 1
ATOM 2995 C C . PHE A 1 359 ? -0.826 7.479 -24.023 1.00 88.88 359 PHE A C 1
ATOM 2997 O O . PHE A 1 359 ? 0.085 7.034 -24.701 1.00 88.88 359 PHE A O 1
ATOM 3004 N N . ASN A 1 360 ? -0.796 8.691 -23.465 1.00 89.75 360 ASN A N 1
ATOM 3005 C CA . ASN A 1 360 ? 0.196 9.729 -23.765 1.00 89.75 360 ASN A CA 1
ATOM 3006 C C . ASN A 1 360 ? 1.651 9.322 -23.453 1.00 89.75 360 ASN A C 1
ATOM 3008 O O . ASN A 1 360 ? 2.595 9.967 -23.902 1.00 89.75 360 ASN A O 1
ATOM 3012 N N . ARG A 1 361 ? 1.868 8.284 -22.630 1.00 86.62 361 ARG A N 1
ATOM 3013 C CA . ARG A 1 361 ? 3.211 7.733 -22.403 1.00 86.62 361 ARG A CA 1
ATOM 3014 C C . ARG A 1 361 ? 3.654 6.801 -23.529 1.00 86.62 361 ARG A C 1
ATOM 3016 O O . ARG A 1 361 ? 4.845 6.771 -23.834 1.00 86.62 361 ARG A O 1
ATOM 3023 N N . TYR A 1 362 ? 2.745 5.979 -24.048 1.00 82.62 362 TYR A N 1
ATOM 3024 C CA . TYR A 1 362 ? 3.071 4.861 -24.943 1.00 82.62 362 TYR A CA 1
ATOM 3025 C C . TYR A 1 362 ? 2.697 5.105 -26.410 1.00 82.62 362 TYR A C 1
ATOM 3027 O O . TYR A 1 362 ? 3.202 4.386 -27.273 1.00 82.62 362 TYR A O 1
ATOM 3035 N N . TYR A 1 363 ? 1.834 6.082 -26.679 1.00 80.50 363 TYR A N 1
ATOM 3036 C CA . TYR A 1 363 ? 1.303 6.456 -27.986 1.00 80.50 363 TYR A CA 1
ATOM 3037 C C . TYR A 1 363 ? 1.308 7.976 -28.112 1.00 80.50 363 TYR A C 1
ATOM 3039 O O . TYR A 1 363 ? 1.603 8.439 -29.235 1.00 80.50 363 TYR A O 1
#

pLDDT: mean 85.67, std 12.55, range [49.09, 98.25]

Secondary structure (DSSP, 8-state):
-HHHHHHHT-------------TTT----HHHHHHHHHHHHHHHHTT--HHHHHHHHHHHHHHHHHHHHHHHHHHS-GGGHHHHHHHHHSHHHHHHHTSSSHHHHHHHHHHHHHHHHHT--SS--THHHHHHHHHHHHHHHHHHSS-TT-GGGGGGGGGSPP-HHHHHHHHHHHHHHHHHHHHTTHHHHHHHHH-SS--HHHHHHHHHH-HHHHHHHHHHHHHHHHHHHHHHHH-EETTTTEE--HHHHHHHHHHHHHHHH-GGGTTTT---HHHHHHHHHHHHHHHHHHHHHHHHHHS-TT-SS--S--GGGGTTTHHHHHHHHHHT--S--------HHHHHHHHHHHHHHHHHHHHHHH-

Mean predicted aligned error: 7.32 Å

InterPro domains:
  IPR018674 Protein of unknown function DUF2142, membrane [PF09913] (11-320)

Solvent-accessible surface area (backbone atoms only — not comparable to full-atom values): 20316 Å² total; per-residue (Å²): 112,66,68,60,53,52,58,56,73,35,86,72,67,78,84,71,78,74,85,70,86,56,92,82,75,67,84,74,38,59,81,24,42,47,70,56,50,51,36,42,51,54,25,54,76,68,66,48,30,74,63,45,28,51,54,50,27,26,50,49,34,37,53,52,46,50,55,52,48,53,52,50,58,70,70,37,54,80,76,50,39,64,49,54,47,55,56,52,69,25,56,32,43,50,52,37,33,30,40,101,41,54,60,23,46,33,41,52,31,31,50,51,45,51,44,52,59,77,59,53,77,90,64,98,49,87,67,50,61,59,48,51,50,51,51,50,52,40,49,46,57,37,59,49,37,68,59,82,46,50,72,55,59,63,55,62,60,71,71,40,87,87,52,68,68,62,52,50,54,45,45,67,64,46,50,60,55,50,55,60,63,51,65,68,45,58,62,61,53,51,54,45,69,72,35,90,68,33,44,40,67,61,35,48,51,53,39,68,74,37,73,63,42,49,56,48,32,54,51,50,23,44,70,76,38,45,67,56,31,54,45,29,37,42,33,42,41,92,90,70,78,50,51,60,57,73,65,54,55,50,51,55,52,50,50,52,53,46,62,53,30,47,71,83,56,65,85,85,67,70,66,56,68,69,47,50,55,50,51,52,52,43,54,50,53,31,52,52,42,37,47,51,49,23,29,28,74,56,21,48,72,94,61,60,53,51,31,89,77,57,15,57,73,45,57,50,47,42,52,57,54,51,57,53,56,46,68,68,60,61,93,66,70,69,82,79,84,69,55,70,67,57,54,53,50,52,51,51,47,50,54,48,44,52,50,47,44,54,41,72,74,78,107

Organism: NCBI:txid1974841

Radius of gyration: 22.23 Å; Cα contacts (8 Å, |Δi|>4): 356; chains: 1; bounding box: 57×43×62 Å

Sequence (363 aa):
MSIFLDDLFSNKQDNNKINFNIDHLCSFPIVSYLPQAFALTVASISKLNPIMSLYFGRLFMGILGYFWFLYLYKKIAKNFKLILLFTFALPMTLHQISSFSYDTVHIMLGLTFFVLVVSFPRKRESSQKLHYFKLFLILLLFLASKKIGYETFFLFLFLIPFEIKPMIISSLIFIPFYFLSKLNGSFDLQNSLTNQIINPISQLNFLFSNPINIIKVVTITTIHRFSFYLQSLIGIFGWLEYGLDPLSYLLYGLFFIYLLTDSNFMKKQILLKNKIIFLFFTLIISYIFIVLLAYVFNTVPGTMTAHGVQGRYFISFLPFIILFFIQFKNKIRLKLQINIFFYYLIILYLAGATFYSVFNRYY

Foldseek 3Di:
DVVVVCQQPDLDDPVDPDPDVCVQPDDALCLLQVLLVVLLVVCVVVSHDPVNSQQSSLVSLLVVLVVLLVVLLVQADPLLNLLSCLLCPFPLNSQLSSHSDSLNLLLSLLSVLVRLLRNQDPDDDPCNLVSLLSNLVSVLSNLLSPDFLCPLVVLSVVLDDDDPVSNVVSCVVRVVVSVVSCVVCPSVVVVLCPDPFAHLVLLVCQCVVDVVLLVQLLVVQCVVCVVQLLQQLRDQDDPSPFGFDPVLSVVSVVSLVLLLQDPSNPDPLARDPVSLVSLVVSVVSSSSSSQSVQSSRPNGPPDSHRPDDHNSVCSSVSSSVSSNSSNVDDPDHPPDPDPVVVVVVSVVVSVVRSVVRVVVVPD

Nearest PDB structures (foldseek):
  6p25-assembly1_B  TM=4.079E-01  e=3.949E+00  Saccharomyces cerevisiae W303